Protein AF-A0A381UDW9-F1 (afdb_monomer)

Secondary structure (DSSP, 8-state):
-EEEEPPPB--TT--SEEEEEEEEE---TT-EEEEEEESSSSSSBEEEEEEEETTTPPB-GGG-B-HHHHHHS--SSS-EEEEEEEE-TTS-EEEEEEEEEEESSGGGG--B--SGGGGGGEEEE-TT-SSTTEEEEEEE-GGGTT-S-BEEEEEEE-SSS--EEEEEEEEEE-PPPP-SPP-EEEEEEETTEEEEEE---TTEEEEEES-SSS---EEPTT-TT-SEEEEE--SS--EEEEEE-

Foldseek 3Di:
DDKDKDFFAFQLVFAQKKKKWFKQFAAAQAKKKFKWKDLPQQPATDGWAIEHALVLFDADPPRWGPQLCQFVPFDPRHDKDQWDFDQDPVRDTDIDGDPDIFIRGNNSFDRHDGDRVCRVRYDHDHHRDSPDRRGMDMTGDRVNHSGGGMMMMITMGHDPDTDMDIGDIDMDRDDDDPPDFWDFPDWDDDPQKIKTFTQFDAQKFKWKFQDDVDTPTDTDPPRGRHGIDIDGNPVRDMDMDMDGD

Nearest PDB structures (foldseek):
  3fha-assembly2_C  TM=3.250E-01  e=5.129E-03  Glutamicibacter protophormiae
  2yn3-assembly1_A  TM=5.704E-01  e=6.232E+00  Salmonella enterica subsp. enterica serovar Typhimurium str. LT2
  2yn3-assembly3_D  TM=5.721E-01  e=7.780E+00  Salmonella enterica subsp. enterica serovar Typhimurium str. LT2
  2yn3-assembly1_C  TM=5.699E-01  e=8.694E+00  Salmonella enterica subsp. enterica serovar Typhimurium str. LT2
  3i85-assembly1_A  TM=4.628E-01  e=5.276E+00  Homo sapiens

Organism: NCBI:txid408172

Sequence (245 aa):
VSVLETKDFDLGQHSNVHLGFYSHYCQNQDNSANVEYSIDGGETWLPVIYMLEQADIVAGDGGTADAVATFENAQGDVALVDSLLYQDEDDYWDIELLDEPIGGSYGAFIGAAIDESLAPHISGRVNDSQTESKRYELHRLPNADKQSKVRIRFAMNGTWSWYWAVDNFGLYSIEEEPTTIPAIDSVAVDGGIATISWQGAAGVRLQKASNLANPNWSDIANTQGESSANEVADQVEAYYRLIRD

Structure (mmCIF, N/CA/C/O backbone):
data_AF-A0A381UDW9-F1
#
_entry.id   AF-A0A381UDW9-F1
#
loop_
_atom_site.group_PDB
_atom_site.id
_atom_site.type_symbol
_atom_site.label_atom_id
_atom_site.label_alt_id
_atom_site.label_comp_id
_atom_site.label_asym_id
_atom_site.label_entity_id
_atom_site.label_seq_id
_atom_site.pdbx_PDB_ins_code
_atom_site.Cartn_x
_atom_site.Cartn_y
_atom_site.Cartn_z
_atom_site.occupancy
_atom_site.B_iso_or_equiv
_atom_site.auth_seq_id
_atom_site.auth_comp_id
_atom_site.auth_asym_id
_atom_site.auth_atom_id
_atom_site.pdbx_PDB_model_num
ATOM 1 N N . VAL A 1 1 ? 7.654 2.231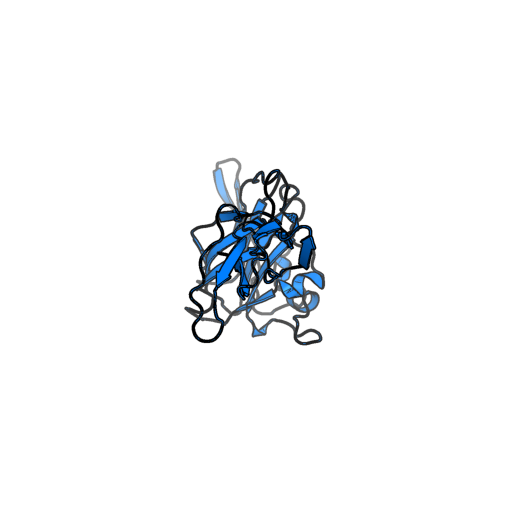 -20.977 1.00 85.44 1 VAL A N 1
ATOM 2 C CA . VAL A 1 1 ? 7.037 2.437 -19.644 1.00 85.44 1 VAL A CA 1
ATOM 3 C C . VAL A 1 1 ? 5.749 3.228 -19.814 1.00 85.44 1 VAL A C 1
ATOM 5 O O . VAL A 1 1 ? 5.683 4.070 -20.702 1.00 85.44 1 VAL A O 1
ATOM 8 N N . SER A 1 2 ? 4.732 2.954 -19.007 1.00 88.75 2 SER A N 1
ATOM 9 C CA . SER A 1 2 ? 3.507 3.749 -18.917 1.00 88.75 2 SER A CA 1
ATOM 10 C C . SER A 1 2 ? 3.363 4.252 -17.490 1.00 88.75 2 SER A C 1
ATOM 12 O O . SER A 1 2 ? 3.476 3.467 -16.551 1.00 88.75 2 SER A O 1
ATOM 14 N N . VAL A 1 3 ? 3.132 5.554 -17.333 1.00 92.19 3 VAL A N 1
ATOM 15 C CA . VAL A 1 3 ? 2.957 6.202 -16.030 1.00 92.19 3 VAL A CA 1
ATOM 16 C C . VAL A 1 3 ? 1.625 6.936 -16.031 1.00 92.19 3 VAL A C 1
ATOM 18 O O . VAL A 1 3 ? 1.301 7.644 -16.983 1.00 92.19 3 VAL A O 1
ATOM 21 N N . LEU A 1 4 ? 0.854 6.750 -14.967 1.00 94.94 4 LEU A N 1
ATOM 22 C CA . LEU A 1 4 ? -0.391 7.455 -14.711 1.00 94.94 4 LEU A CA 1
ATOM 23 C C . LEU A 1 4 ? -0.307 8.106 -13.336 1.00 94.94 4 LEU A C 1
ATOM 25 O O . LEU A 1 4 ? -0.103 7.426 -12.332 1.00 94.94 4 LEU A O 1
ATOM 29 N N . GLU A 1 5 ? -0.521 9.413 -13.294 1.00 97.00 5 GLU A N 1
ATOM 30 C CA . GLU A 1 5 ? -0.584 10.180 -12.057 1.00 97.00 5 GLU A CA 1
ATOM 31 C C . GLU A 1 5 ? -1.976 10.767 -11.856 1.00 97.00 5 GLU A C 1
ATOM 33 O O . GLU A 1 5 ? -2.636 11.217 -12.798 1.00 97.00 5 GLU A O 1
ATOM 38 N N . THR A 1 6 ? -2.432 10.782 -10.608 1.00 98.06 6 THR A N 1
ATOM 39 C CA . THR A 1 6 ? -3.650 11.503 -10.244 1.00 98.06 6 THR A CA 1
ATOM 40 C C . THR A 1 6 ? -3.382 13.005 -10.146 1.00 98.06 6 THR A C 1
ATOM 42 O O . THR A 1 6 ? -2.247 13.456 -10.013 1.00 98.06 6 THR A O 1
ATOM 45 N N . LYS A 1 7 ? -4.449 13.808 -10.103 1.00 97.50 7 LYS A N 1
ATOM 46 C CA . LYS A 1 7 ? -4.362 15.140 -9.484 1.00 97.50 7 LYS A CA 1
ATOM 47 C C . LYS A 1 7 ? -4.039 15.016 -7.989 1.00 97.50 7 LYS A C 1
ATOM 49 O O . LYS A 1 7 ? -4.193 13.939 -7.408 1.00 97.50 7 LYS A O 1
ATOM 54 N N . ASP A 1 8 ? -3.724 16.141 -7.359 1.00 98.50 8 ASP A N 1
ATOM 55 C CA . ASP A 1 8 ? -3.599 16.204 -5.904 1.00 98.50 8 ASP A CA 1
ATOM 56 C C . ASP A 1 8 ? -4.979 16.077 -5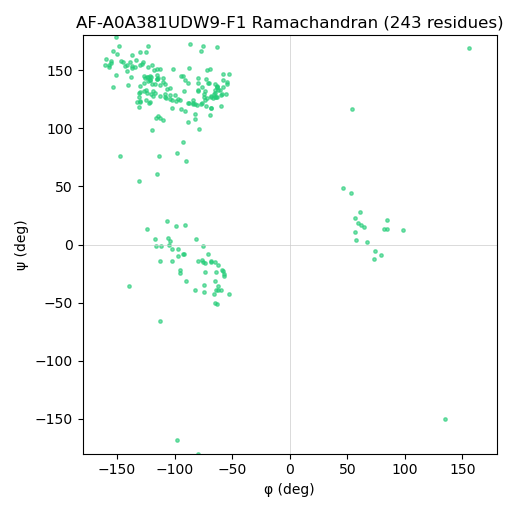.222 1.00 98.50 8 ASP A C 1
ATOM 58 O O . ASP A 1 8 ? -5.996 16.644 -5.661 1.00 98.50 8 ASP A O 1
ATOM 62 N N . PHE A 1 9 ? -5.006 15.325 -4.127 1.00 98.38 9 PHE A N 1
ATOM 63 C CA . PHE A 1 9 ? -6.121 15.199 -3.198 1.00 98.38 9 PHE A CA 1
ATOM 64 C C . PHE A 1 9 ? -5.798 15.940 -1.898 1.00 98.38 9 PHE A C 1
ATOM 66 O O . PHE A 1 9 ? -4.714 15.779 -1.335 1.00 98.38 9 PHE A O 1
ATOM 73 N N . ASP A 1 10 ? -6.764 16.719 -1.409 1.00 98.31 10 ASP A N 1
ATOM 74 C CA . ASP A 1 10 ? -6.682 17.353 -0.095 1.00 98.31 10 ASP A CA 1
ATOM 75 C C . ASP A 1 10 ? -7.245 16.406 0.969 1.00 98.31 10 ASP A C 1
ATOM 77 O O . ASP A 1 10 ? -8.457 16.203 1.061 1.00 98.31 10 ASP A O 1
ATOM 81 N N . LEU A 1 11 ? -6.350 15.810 1.755 1.00 97.75 11 LEU A N 1
ATOM 82 C CA . LEU A 1 11 ? -6.657 14.924 2.874 1.00 97.75 11 LEU A CA 1
ATOM 83 C C . LEU A 1 11 ? -6.405 15.615 4.223 1.00 97.75 11 LEU A C 1
ATOM 85 O O . LEU A 1 11 ? -6.278 14.945 5.246 1.00 97.75 11 LEU A O 1
ATOM 89 N N . GLY A 1 12 ? -6.360 16.953 4.266 1.00 97.50 12 GLY A N 1
ATOM 90 C CA . GLY A 1 12 ? -5.984 17.737 5.448 1.00 97.50 12 GLY A CA 1
ATOM 91 C C . GLY A 1 12 ? -6.839 17.488 6.697 1.00 97.50 12 GLY A C 1
ATOM 92 O O . GLY A 1 12 ? -6.387 17.724 7.815 1.00 97.50 12 GLY A O 1
ATOM 93 N N . GLN A 1 13 ? -8.066 16.993 6.518 1.00 96.44 13 GLN A N 1
ATOM 94 C CA . GLN A 1 13 ? -9.001 16.648 7.599 1.00 96.44 13 GLN A CA 1
ATOM 95 C C . GLN A 1 13 ? -9.149 15.135 7.821 1.00 96.44 13 GLN A C 1
ATOM 97 O O . GLN A 1 13 ? -9.976 14.709 8.623 1.00 96.44 13 GLN A O 1
ATOM 102 N N . HIS A 1 14 ? -8.361 14.321 7.120 1.00 96.06 14 HIS A N 1
ATOM 103 C CA . HIS A 1 14 ? -8.465 12.870 7.122 1.00 96.06 14 HIS A CA 1
ATOM 104 C C . HIS A 1 14 ? -7.243 12.231 7.787 1.00 96.06 14 HIS A C 1
ATOM 106 O O . HIS A 1 14 ? -6.099 12.625 7.564 1.00 96.06 14 HIS A O 1
ATOM 112 N N . SER A 1 15 ? -7.497 11.218 8.607 1.00 94.81 15 SER A N 1
ATOM 113 C CA . SER A 1 15 ? -6.488 10.316 9.167 1.00 94.81 15 SER A CA 1
ATOM 114 C C . SER A 1 15 ? -6.825 8.875 8.809 1.00 94.81 15 SER A C 1
ATOM 116 O O . SER A 1 15 ? -7.917 8.602 8.298 1.00 94.81 15 SER A O 1
ATOM 118 N N . ASN A 1 16 ? -5.897 7.959 9.088 1.00 94.69 16 ASN A N 1
ATOM 119 C CA . ASN A 1 16 ? -6.023 6.546 8.735 1.00 94.69 16 ASN A CA 1
ATOM 120 C C . ASN A 1 16 ? -6.327 6.362 7.241 1.00 94.69 16 ASN A C 1
ATOM 122 O O . ASN A 1 16 ? -7.215 5.602 6.851 1.00 94.69 16 ASN A O 1
ATOM 126 N N . VAL A 1 17 ? -5.609 7.116 6.407 1.00 97.81 17 VAL A N 1
ATOM 127 C CA . VAL A 1 17 ? -5.759 7.095 4.954 1.00 97.81 17 VAL A CA 1
ATOM 128 C C . VAL A 1 17 ? -5.279 5.758 4.392 1.00 97.81 17 VAL A C 1
ATOM 130 O O . VAL A 1 17 ? -4.149 5.330 4.638 1.00 97.81 17 VAL A O 1
ATOM 133 N N . HIS A 1 18 ? -6.128 5.124 3.596 1.00 98.19 18 HIS A N 1
ATOM 134 C CA . HIS A 1 18 ? -5.833 3.917 2.841 1.00 98.19 18 HIS A CA 1
ATOM 135 C C . HIS A 1 18 ? -6.108 4.138 1.359 1.00 98.19 18 HIS A C 1
ATOM 137 O O . HIS A 1 18 ? -7.072 4.811 0.995 1.00 98.19 18 HIS A O 1
ATOM 143 N N . LEU A 1 19 ? -5.287 3.525 0.516 1.00 98.50 19 LEU A N 1
ATOM 144 C CA . LEU A 1 19 ? -5.524 3.385 -0.912 1.00 98.50 19 LEU A CA 1
ATOM 145 C C . LEU A 1 19 ? -6.139 2.014 -1.188 1.00 98.50 19 LEU A C 1
ATOM 147 O O . LEU A 1 19 ? -5.558 1.000 -0.810 1.00 98.50 19 LEU A O 1
ATOM 151 N N . GLY A 1 20 ? -7.291 2.002 -1.856 1.00 98.25 20 GLY A N 1
ATOM 152 C CA . GLY A 1 20 ? -7.968 0.800 -2.334 1.00 98.25 20 GLY A CA 1
ATOM 153 C C . GLY A 1 20 ? -8.128 0.808 -3.854 1.00 98.25 20 GLY A C 1
ATOM 154 O O . GLY A 1 20 ? -8.458 1.848 -4.427 1.00 98.25 20 GLY A O 1
ATOM 155 N N . PHE A 1 21 ? -7.908 -0.331 -4.510 1.00 98.38 21 PHE A N 1
ATOM 156 C CA . PHE A 1 21 ? -8.225 -0.529 -5.931 1.00 98.38 21 PHE A CA 1
ATOM 157 C C . PHE A 1 21 ? -8.313 -2.018 -6.289 1.00 98.38 21 PHE A C 1
ATOM 159 O O . PHE A 1 21 ? -7.683 -2.866 -5.660 1.00 98.38 21 PHE A O 1
ATOM 166 N N . TYR A 1 22 ? -9.062 -2.358 -7.337 1.00 98.00 22 TYR A N 1
ATOM 167 C CA . TYR A 1 22 ? -8.951 -3.668 -7.974 1.00 98.00 22 TYR A CA 1
ATOM 168 C C . TYR A 1 22 ? -7.784 -3.663 -8.952 1.00 98.00 22 TYR A C 1
ATOM 170 O O . TYR A 1 22 ? -7.759 -2.886 -9.908 1.00 98.00 22 TYR A O 1
ATOM 178 N N . SER A 1 23 ? -6.833 -4.561 -8.718 1.00 96.62 23 SER A N 1
ATOM 179 C CA . SER A 1 23 ? -5.731 -4.834 -9.625 1.00 96.62 23 SER A CA 1
ATOM 180 C C . SER A 1 23 ? -6.092 -6.016 -10.511 1.00 96.62 23 SER A C 1
ATOM 182 O O . SER A 1 23 ? -6.405 -7.101 -10.023 1.00 96.62 23 SER A O 1
ATOM 184 N N . HIS A 1 24 ? -6.028 -5.823 -11.821 1.00 95.31 24 HIS A N 1
ATOM 185 C CA . HIS A 1 24 ? -6.087 -6.892 -12.809 1.00 95.31 24 HIS A CA 1
ATOM 186 C C . HIS A 1 24 ? -4.747 -6.937 -13.551 1.00 95.31 24 HIS A C 1
ATOM 188 O O . HIS A 1 24 ? -4.653 -6.678 -14.755 1.00 95.31 24 HIS A O 1
ATOM 194 N N . TYR A 1 25 ? -3.694 -7.190 -12.773 1.00 94.31 25 TYR A N 1
ATOM 195 C CA . TYR A 1 25 ? -2.316 -7.295 -13.235 1.00 94.31 25 TYR A CA 1
ATOM 196 C C . TYR A 1 25 ? -1.990 -8.731 -13.649 1.00 94.31 25 TYR A C 1
ATOM 198 O O . TYR A 1 25 ? -2.388 -9.684 -12.975 1.00 94.31 25 TYR A O 1
ATOM 206 N N . CYS A 1 26 ? -1.262 -8.883 -14.752 1.00 92.50 26 CYS A N 1
ATOM 207 C CA . CYS A 1 26 ? -0.635 -10.137 -15.144 1.00 92.50 26 CYS A CA 1
ATOM 208 C C . CYS A 1 26 ? 0.887 -9.945 -15.143 1.00 92.50 26 CYS A C 1
ATOM 210 O O . CYS A 1 26 ? 1.430 -9.220 -15.980 1.00 92.50 26 CYS A O 1
ATOM 212 N N . GLN A 1 27 ? 1.547 -10.570 -14.167 1.00 92.75 27 GLN A N 1
ATOM 213 C CA . GLN A 1 27 ? 3.004 -10.589 -14.067 1.00 92.75 27 GLN A CA 1
ATOM 214 C C . GLN A 1 27 ? 3.592 -11.450 -15.187 1.00 92.75 27 GLN A C 1
ATOM 216 O O . GLN A 1 27 ? 3.082 -12.541 -15.439 1.00 92.75 27 GLN A O 1
ATOM 221 N N . ASN A 1 28 ? 4.688 -10.977 -15.774 1.00 90.25 28 ASN A N 1
ATOM 222 C CA . ASN A 1 28 ? 5.596 -11.746 -16.622 1.00 90.25 28 ASN A CA 1
ATOM 223 C C . ASN A 1 28 ? 7.054 -11.552 -16.164 1.00 90.25 28 ASN A C 1
ATOM 225 O O . ASN A 1 28 ? 7.299 -10.607 -15.418 1.00 90.25 28 ASN A O 1
ATOM 229 N N . GLN A 1 29 ? 8.017 -12.373 -16.603 1.00 86.75 29 GLN A N 1
ATOM 230 C CA . GLN A 1 29 ? 9.416 -12.252 -16.138 1.00 86.75 29 GLN A CA 1
ATOM 231 C C . GLN A 1 29 ? 10.062 -10.875 -16.363 1.00 86.75 29 GLN A C 1
ATOM 233 O O . GLN A 1 29 ? 10.939 -10.460 -15.629 1.00 86.75 29 GLN A O 1
ATOM 238 N N . ASP A 1 30 ? 9.614 -10.131 -17.372 1.00 86.25 30 ASP A N 1
ATOM 239 C CA . ASP A 1 30 ? 10.266 -8.899 -17.827 1.00 86.25 30 ASP A CA 1
ATOM 240 C C . ASP A 1 30 ? 9.552 -7.610 -17.396 1.00 86.25 30 ASP A C 1
ATOM 242 O O . ASP A 1 30 ? 9.926 -6.509 -17.826 1.00 86.25 30 ASP A O 1
ATOM 246 N N . ASN A 1 31 ? 8.476 -7.727 -16.612 1.00 90.38 31 ASN A N 1
ATOM 247 C CA . ASN A 1 31 ? 7.583 -6.618 -16.312 1.00 90.38 31 ASN A CA 1
ATOM 248 C C . ASN A 1 31 ? 7.508 -6.309 -14.813 1.00 90.38 31 ASN A C 1
ATOM 250 O O . ASN A 1 31 ? 7.721 -7.158 -13.952 1.00 90.38 31 ASN A O 1
ATOM 254 N N . SER A 1 32 ? 7.183 -5.064 -14.489 1.00 93.94 32 SER A N 1
ATOM 255 C CA . SER A 1 32 ? 6.768 -4.705 -13.138 1.00 93.94 32 SER A CA 1
ATOM 256 C C . SER A 1 32 ? 5.652 -3.677 -13.170 1.00 93.94 32 SER A C 1
ATOM 258 O O . SER A 1 32 ? 5.469 -2.933 -14.142 1.00 93.94 32 SER A O 1
ATOM 260 N N . ALA A 1 33 ? 4.868 -3.682 -12.099 1.00 95.38 33 ALA A N 1
ATOM 261 C CA . ALA A 1 33 ? 3.787 -2.748 -11.861 1.00 95.38 33 ALA A CA 1
ATOM 262 C C . ALA A 1 33 ? 3.935 -2.169 -10.452 1.00 95.38 33 ALA A C 1
ATOM 264 O O . ALA A 1 33 ? 3.985 -2.883 -9.452 1.00 95.38 33 ALA A O 1
ATOM 265 N N . ASN A 1 34 ? 4.011 -0.850 -10.379 1.00 96.88 34 ASN A N 1
ATOM 266 C CA . ASN A 1 34 ? 4.444 -0.119 -9.201 1.00 96.88 34 ASN A CA 1
ATOM 267 C C . ASN A 1 34 ? 3.382 0.911 -8.833 1.00 96.88 34 ASN A C 1
ATOM 269 O O . ASN A 1 34 ? 2.819 1.578 -9.708 1.00 96.88 34 ASN A O 1
ATOM 273 N N . VAL A 1 35 ? 3.123 1.047 -7.537 1.00 98.62 35 VAL A N 1
ATOM 274 C CA . VAL A 1 35 ? 2.274 2.097 -6.983 1.00 98.62 35 VAL A CA 1
ATOM 275 C C . VAL A 1 35 ? 3.071 2.871 -5.949 1.00 98.62 35 VAL A C 1
ATOM 277 O O . VAL A 1 35 ? 3.679 2.296 -5.043 1.00 98.62 35 VAL A O 1
ATOM 280 N N . GLU A 1 36 ? 3.038 4.188 -6.086 1.00 98.81 36 GLU A N 1
ATOM 281 C CA . GLU A 1 36 ? 3.729 5.144 -5.229 1.00 98.81 36 GLU A CA 1
ATOM 282 C C . GLU A 1 36 ? 2.795 6.311 -4.912 1.00 98.81 36 GLU A C 1
ATOM 284 O O . GLU A 1 36 ? 1.784 6.527 -5.589 1.00 98.81 36 GLU A O 1
ATOM 289 N N . TYR A 1 37 ? 3.126 7.082 -3.882 1.00 98.75 37 TYR A N 1
ATOM 290 C CA . TYR A 1 37 ? 2.400 8.300 -3.552 1.00 98.75 37 TYR A CA 1
ATOM 291 C C . TYR A 1 37 ? 3.337 9.443 -3.185 1.00 98.75 37 TYR A C 1
ATOM 293 O O . TYR A 1 37 ? 4.425 9.227 -2.674 1.00 98.75 37 TYR A O 1
ATOM 301 N N . SER A 1 38 ? 2.902 10.668 -3.431 1.00 98.81 38 SER A N 1
ATOM 302 C CA . SER A 1 38 ? 3.601 11.892 -3.057 1.00 98.81 38 SER A CA 1
ATOM 303 C C . SER A 1 38 ? 2.742 12.692 -2.083 1.00 98.81 38 SER A C 1
ATOM 305 O O . SER A 1 38 ? 1.512 12.620 -2.132 1.00 98.81 38 SER A O 1
ATOM 307 N N . ILE A 1 39 ? 3.395 13.453 -1.204 1.00 98.62 39 ILE A N 1
ATOM 308 C CA . ILE A 1 39 ? 2.768 14.412 -0.278 1.00 98.62 39 ILE A CA 1
ATOM 309 C C . ILE A 1 39 ? 3.215 15.861 -0.537 1.00 98.62 39 ILE A C 1
ATOM 311 O O . ILE A 1 39 ? 2.856 16.772 0.207 1.00 98.62 39 ILE A O 1
ATOM 315 N N . ASP A 1 40 ? 4.004 16.072 -1.590 1.00 97.81 40 ASP A N 1
ATOM 316 C CA . ASP A 1 40 ? 4.611 17.349 -1.972 1.00 97.81 40 ASP A CA 1
ATOM 317 C C . ASP A 1 40 ? 4.260 17.776 -3.409 1.00 97.81 40 ASP A C 1
ATOM 319 O O . ASP A 1 40 ? 4.801 18.749 -3.923 1.00 97.81 40 ASP A O 1
ATOM 323 N N . GLY A 1 41 ? 3.271 17.127 -4.032 1.00 95.25 41 GLY A N 1
ATOM 324 C CA . GLY A 1 41 ? 2.805 17.466 -5.382 1.00 95.25 41 GLY A CA 1
ATOM 325 C C . GLY A 1 41 ? 3.615 16.818 -6.510 1.00 95.25 41 GLY A C 1
ATOM 326 O O . GLY A 1 41 ? 3.553 17.292 -7.646 1.00 95.25 41 GLY A O 1
ATOM 327 N N . GLY A 1 42 ? 4.330 15.733 -6.206 1.00 96.81 42 GLY A N 1
ATOM 328 C CA . GLY A 1 42 ? 5.115 14.931 -7.146 1.00 96.81 42 GLY A CA 1
ATOM 329 C C . GLY A 1 42 ? 6.612 15.247 -7.154 1.00 96.81 42 GLY A C 1
ATOM 330 O O . GLY A 1 42 ? 7.298 14.802 -8.069 1.00 96.81 42 GLY A O 1
ATOM 331 N N . GLU A 1 43 ? 7.123 16.010 -6.179 1.00 96.88 43 GLU A N 1
ATOM 332 C CA . GLU A 1 43 ? 8.565 16.284 -6.066 1.00 96.88 43 GLU A CA 1
ATOM 333 C C . GLU A 1 43 ? 9.315 15.058 -5.530 1.00 96.88 43 GLU A C 1
ATOM 335 O O . GLU A 1 43 ? 10.386 14.719 -6.034 1.00 96.88 43 GLU A O 1
ATOM 340 N N . THR A 1 44 ? 8.736 14.361 -4.549 1.00 97.88 44 THR A N 1
ATOM 341 C CA . THR A 1 44 ? 9.239 13.086 -4.029 1.00 97.88 44 THR A CA 1
ATOM 342 C C . THR A 1 44 ? 8.141 12.031 -3.965 1.00 97.88 44 THR A C 1
ATOM 344 O O . THR A 1 44 ? 6.949 12.339 -3.861 1.00 97.88 44 THR A O 1
ATOM 347 N N . TRP A 1 45 ? 8.553 10.764 -4.024 1.00 98.56 45 TRP A N 1
ATOM 348 C CA . TRP A 1 45 ? 7.659 9.611 -4.024 1.00 98.56 45 TRP A CA 1
ATOM 349 C C . TRP A 1 45 ? 7.963 8.679 -2.853 1.00 98.56 45 TRP A C 1
ATOM 351 O O . TRP A 1 45 ? 9.113 8.446 -2.485 1.00 98.56 45 TRP A O 1
ATOM 361 N N . LEU A 1 46 ? 6.897 8.144 -2.277 1.00 98.69 46 LEU A N 1
ATOM 362 C CA . LEU A 1 46 ? 6.874 7.199 -1.175 1.00 98.69 46 LEU A CA 1
ATOM 363 C C . LEU A 1 46 ? 6.279 5.873 -1.669 1.00 98.69 46 LEU A C 1
ATOM 365 O O . LEU A 1 46 ? 5.361 5.881 -2.500 1.00 98.69 46 LEU A O 1
ATOM 369 N N . PRO A 1 47 ? 6.752 4.733 -1.149 1.00 98.62 47 PRO A N 1
ATOM 370 C CA . PRO A 1 47 ? 6.333 3.428 -1.636 1.00 98.62 47 PRO A CA 1
ATOM 371 C C . PRO A 1 47 ? 4.904 3.075 -1.208 1.00 98.62 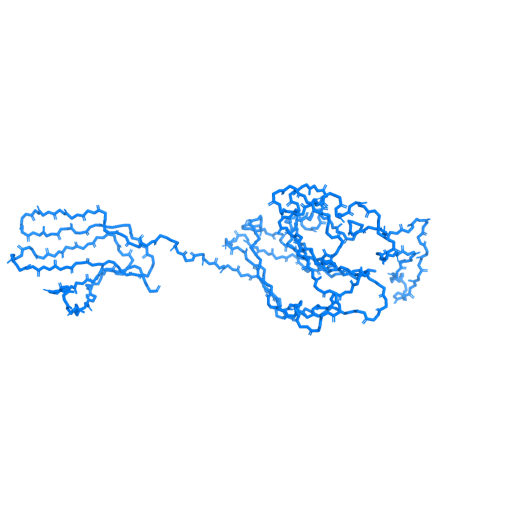47 PRO A C 1
ATOM 373 O O . PRO A 1 47 ? 4.495 3.338 -0.075 1.00 98.62 47 PRO A O 1
ATOM 376 N N . VAL A 1 48 ? 4.154 2.418 -2.098 1.00 98.62 48 VAL A N 1
ATOM 377 C CA . VAL A 1 48 ? 2.933 1.678 -1.737 1.00 98.62 48 VAL A CA 1
ATOM 378 C C . VAL A 1 48 ? 3.169 0.188 -1.937 1.00 98.62 48 VAL A C 1
ATOM 380 O O . VAL A 1 48 ? 3.198 -0.560 -0.962 1.00 98.62 48 VAL A O 1
ATOM 383 N N . ILE A 1 49 ? 3.363 -0.232 -3.188 1.00 98.38 49 ILE A N 1
ATOM 384 C CA . ILE A 1 49 ? 3.606 -1.627 -3.559 1.00 98.38 49 ILE A CA 1
ATOM 385 C C . ILE A 1 49 ? 4.401 -1.696 -4.866 1.00 98.38 49 ILE A C 1
ATOM 387 O O . ILE A 1 49 ? 4.074 -1.015 -5.838 1.00 98.38 49 ILE A O 1
ATOM 391 N N . TYR A 1 50 ? 5.407 -2.563 -4.899 1.00 98.06 50 TYR A N 1
ATOM 392 C CA . TYR A 1 50 ? 6.209 -2.881 -6.077 1.00 98.06 50 TYR A CA 1
ATOM 393 C C . TYR A 1 50 ? 5.967 -4.337 -6.457 1.00 98.06 50 TYR A C 1
ATOM 395 O O . TYR A 1 50 ? 6.316 -5.249 -5.707 1.00 98.06 50 TYR A O 1
ATOM 403 N N . MET A 1 51 ? 5.303 -4.564 -7.585 1.00 96.62 51 MET A N 1
ATOM 404 C CA . MET A 1 51 ? 4.917 -5.891 -8.057 1.00 96.62 51 MET A CA 1
ATOM 405 C C . MET A 1 51 ? 5.871 -6.317 -9.169 1.00 96.62 51 MET A C 1
ATOM 407 O O . MET A 1 51 ? 5.933 -5.650 -10.199 1.00 96.62 51 MET A O 1
ATOM 411 N N . LEU A 1 52 ? 6.618 -7.394 -8.938 1.00 94.44 52 LEU A N 1
ATOM 412 C CA . LEU A 1 52 ? 7.640 -7.908 -9.854 1.00 94.44 52 LEU A CA 1
ATOM 413 C C . LEU A 1 52 ? 7.757 -9.435 -9.744 1.00 94.44 52 LEU A C 1
ATOM 415 O O . LEU A 1 52 ? 7.152 -10.036 -8.846 1.00 94.44 52 LEU A O 1
ATOM 419 N N . GLU A 1 53 ? 8.504 -10.082 -10.643 1.00 93.38 53 GLU A N 1
ATOM 420 C CA . GLU A 1 53 ? 8.622 -11.541 -10.647 1.00 93.38 53 GLU A CA 1
ATOM 421 C C . GLU A 1 53 ? 9.282 -12.034 -9.355 1.00 93.38 53 GLU A C 1
ATOM 423 O O . GLU A 1 53 ? 10.380 -11.628 -8.986 1.00 93.38 53 GLU A O 1
ATOM 428 N N . GLN A 1 54 ? 8.629 -12.968 -8.660 1.00 94.12 54 GLN A N 1
ATOM 429 C CA . GLN A 1 54 ? 9.144 -13.495 -7.391 1.00 94.12 54 GLN A CA 1
ATOM 430 C C . GLN A 1 54 ? 10.557 -14.106 -7.490 1.00 94.12 54 GLN A C 1
ATOM 432 O O . GLN A 1 54 ? 11.248 -14.187 -6.479 1.00 94.12 54 GLN A O 1
ATOM 437 N N . ALA A 1 55 ? 10.958 -14.581 -8.674 1.00 93.31 55 ALA A N 1
ATOM 438 C CA . ALA A 1 55 ? 12.260 -15.195 -8.922 1.00 93.31 55 ALA A CA 1
ATOM 439 C C . ALA A 1 55 ? 13.404 -14.169 -8.945 1.00 93.31 55 ALA A C 1
ATOM 441 O O . ALA A 1 55 ? 14.540 -14.534 -8.646 1.00 93.31 55 ALA A O 1
ATOM 442 N N . ASP A 1 56 ? 13.084 -12.904 -9.221 1.00 94.25 56 ASP A N 1
ATOM 443 C CA . ASP A 1 56 ? 14.051 -11.811 -9.304 1.00 94.25 56 ASP A CA 1
ATOM 444 C C . ASP A 1 56 ? 14.247 -11.076 -7.980 1.00 94.25 56 ASP A C 1
ATOM 446 O O . ASP A 1 56 ? 15.145 -10.241 -7.854 1.00 94.25 56 ASP A O 1
ATOM 450 N N . ILE A 1 57 ? 13.424 -11.386 -6.975 1.00 96.00 57 ILE A N 1
ATOM 451 C CA . ILE A 1 57 ? 13.593 -10.840 -5.632 1.00 96.00 57 ILE A CA 1
ATOM 452 C C . ILE A 1 57 ? 14.864 -11.422 -5.031 1.00 96.00 57 ILE A C 1
ATOM 454 O O . ILE A 1 57 ? 14.968 -12.624 -4.766 1.00 96.00 57 ILE A O 1
ATOM 458 N N . VAL A 1 58 ? 15.814 -10.541 -4.743 1.00 97.44 58 VAL A N 1
ATOM 459 C CA . VAL A 1 58 ? 17.031 -10.913 -4.035 1.00 97.44 58 VAL A CA 1
ATOM 460 C C . VAL A 1 58 ? 16.675 -11.143 -2.571 1.00 97.44 58 VAL A C 1
ATOM 462 O O . VAL A 1 58 ? 16.090 -10.285 -1.912 1.00 97.44 58 VAL A O 1
ATOM 465 N N . ALA A 1 59 ? 17.003 -12.326 -2.057 1.00 96.69 59 ALA A N 1
ATOM 466 C CA . ALA A 1 59 ? 16.758 -12.659 -0.661 1.00 96.69 59 ALA A CA 1
ATOM 467 C C . ALA A 1 59 ? 17.663 -11.826 0.259 1.00 96.69 59 ALA A C 1
ATOM 469 O O . ALA A 1 59 ? 18.884 -11.836 0.106 1.00 96.69 59 ALA A O 1
ATOM 470 N N . GLY A 1 60 ? 17.050 -11.151 1.228 1.00 93.44 60 GLY A N 1
ATOM 471 C CA . GLY A 1 60 ? 17.721 -10.466 2.325 1.00 93.44 60 GLY A CA 1
ATOM 472 C C . GLY A 1 60 ? 17.747 -11.306 3.604 1.00 93.44 60 GLY A C 1
ATOM 473 O O . GLY A 1 60 ? 17.424 -12.500 3.622 1.00 93.44 60 GLY A O 1
ATOM 474 N N . ASP A 1 61 ? 18.121 -10.664 4.707 1.00 89.44 61 ASP A N 1
ATOM 475 C CA . ASP A 1 61 ? 18.188 -11.307 6.017 1.00 89.44 61 ASP A CA 1
ATOM 476 C C . ASP A 1 61 ? 16.798 -11.606 6.597 1.00 89.44 61 ASP A C 1
ATOM 478 O O . ASP A 1 61 ? 15.812 -10.918 6.353 1.00 89.44 61 ASP A O 1
ATOM 482 N N . GLY A 1 62 ? 16.696 -12.663 7.408 1.00 85.75 62 GLY A N 1
ATOM 483 C CA . GLY A 1 62 ? 15.463 -12.955 8.152 1.00 85.75 62 GLY A CA 1
ATOM 484 C C . GLY A 1 62 ? 14.241 -13.301 7.288 1.00 85.75 62 GLY A C 1
ATOM 485 O O . GLY A 1 62 ? 13.127 -13.316 7.808 1.00 85.75 62 GLY A O 1
ATOM 486 N N . GLY A 1 63 ? 14.438 -13.607 6.001 1.00 85.25 63 GLY A N 1
ATOM 487 C CA . GLY A 1 63 ? 13.363 -13.934 5.062 1.00 85.25 63 GLY A CA 1
ATOM 488 C C . GLY A 1 63 ? 12.696 -12.717 4.413 1.00 85.25 63 GLY A C 1
ATOM 489 O O . GLY A 1 63 ? 11.630 -12.876 3.822 1.00 85.25 63 GLY A O 1
ATOM 490 N N . THR A 1 64 ? 13.288 -11.523 4.523 1.00 93.06 64 THR A N 1
ATOM 491 C CA . THR A 1 64 ? 12.852 -10.333 3.778 1.00 93.06 64 THR A CA 1
ATOM 492 C C . THR A 1 64 ? 13.503 -10.274 2.395 1.00 93.06 64 THR A C 1
ATOM 494 O O . THR A 1 64 ? 14.380 -11.074 2.069 1.00 93.06 64 THR A O 1
ATOM 497 N N . ALA A 1 65 ? 13.073 -9.324 1.565 1.00 96.62 65 ALA A N 1
ATOM 498 C CA . ALA A 1 65 ? 13.791 -8.960 0.349 1.00 96.62 65 ALA A CA 1
ATOM 499 C C . ALA A 1 65 ? 14.979 -8.040 0.683 1.00 96.62 65 ALA A C 1
ATOM 501 O O . ALA A 1 65 ? 14.863 -7.171 1.549 1.00 96.62 65 ALA A O 1
ATOM 502 N N . ASP A 1 66 ? 16.095 -8.202 -0.022 1.00 98.25 66 ASP A N 1
ATOM 503 C CA . ASP A 1 66 ? 17.125 -7.174 -0.151 1.00 98.25 66 ASP A CA 1
ATOM 504 C C . ASP A 1 66 ? 16.635 -6.172 -1.199 1.00 98.25 66 ASP A C 1
ATOM 506 O O . ASP A 1 66 ? 16.679 -6.429 -2.406 1.00 98.25 66 ASP A O 1
ATOM 510 N N . ALA A 1 67 ? 16.083 -5.054 -0.730 1.00 98.00 67 ALA A N 1
ATOM 511 C CA . ALA A 1 67 ? 15.455 -4.076 -1.604 1.00 98.00 67 ALA A CA 1
ATOM 512 C C . ALA A 1 67 ? 16.449 -3.398 -2.547 1.00 98.00 67 ALA A C 1
ATOM 514 O O . ALA A 1 67 ? 16.157 -3.250 -3.733 1.00 98.00 67 ALA A O 1
ATOM 515 N N . VAL A 1 68 ? 17.623 -3.023 -2.034 1.00 98.31 68 VAL A N 1
ATOM 516 C CA . VAL A 1 68 ? 18.650 -2.344 -2.828 1.00 98.31 68 VAL A CA 1
ATOM 517 C C . VAL A 1 68 ? 19.110 -3.272 -3.942 1.00 98.31 68 VAL A C 1
ATOM 519 O O . VAL A 1 68 ? 19.032 -2.905 -5.110 1.00 98.31 68 VAL A O 1
ATOM 522 N N . ALA A 1 69 ? 19.473 -4.515 -3.618 1.00 98.19 69 ALA A N 1
ATOM 523 C CA . ALA A 1 69 ? 19.891 -5.475 -4.632 1.00 98.19 69 ALA A CA 1
ATOM 524 C C . ALA A 1 69 ? 18.760 -5.817 -5.617 1.00 98.19 69 ALA A C 1
ATOM 526 O O . ALA A 1 69 ? 19.015 -5.931 -6.811 1.00 98.19 69 ALA A O 1
ATOM 527 N N . THR A 1 70 ? 17.513 -5.946 -5.155 1.00 97.69 70 THR A N 1
ATOM 528 C CA . THR A 1 70 ? 16.363 -6.234 -6.035 1.00 97.69 70 THR A CA 1
ATOM 529 C C . THR A 1 70 ? 16.123 -5.118 -7.057 1.00 97.69 70 THR A C 1
ATOM 531 O O . THR A 1 70 ? 15.801 -5.402 -8.210 1.00 97.69 70 THR A O 1
ATOM 534 N N . PHE A 1 71 ? 16.288 -3.850 -6.667 1.00 97.56 71 PHE A N 1
ATOM 535 C CA . PHE A 1 71 ? 16.038 -2.714 -7.558 1.00 97.56 71 PHE A CA 1
ATOM 536 C C . PHE A 1 71 ? 17.258 -2.268 -8.367 1.00 97.56 71 PHE A C 1
ATOM 538 O O . PHE A 1 71 ? 17.081 -1.792 -9.487 1.00 97.56 71 PHE A O 1
ATOM 545 N N . GLU A 1 72 ? 18.475 -2.402 -7.841 1.00 97.12 72 GLU A N 1
ATOM 546 C CA . GLU A 1 72 ? 19.688 -1.901 -8.500 1.00 97.12 72 GLU A CA 1
ATOM 547 C C . GLU A 1 72 ? 20.413 -2.952 -9.338 1.00 97.12 72 GLU A C 1
ATOM 549 O O . GLU A 1 72 ? 21.121 -2.585 -10.280 1.00 97.12 72 GLU A O 1
ATOM 554 N N . ASN A 1 73 ? 20.251 -4.248 -9.044 1.00 96.25 73 ASN A N 1
ATOM 555 C CA . ASN A 1 73 ? 20.896 -5.273 -9.855 1.00 96.25 73 ASN A CA 1
ATOM 556 C C . ASN A 1 73 ? 20.364 -5.234 -11.287 1.00 96.25 73 ASN A C 1
ATOM 558 O O . ASN A 1 73 ? 19.158 -5.170 -11.533 1.00 96.25 73 ASN A O 1
ATOM 562 N N . ALA A 1 74 ? 21.295 -5.321 -12.233 1.00 93.38 74 ALA A N 1
ATOM 563 C CA . ALA A 1 74 ? 20.945 -5.468 -13.629 1.00 93.38 74 ALA A CA 1
ATOM 564 C C . ALA A 1 74 ? 20.239 -6.812 -13.852 1.00 93.38 74 ALA A C 1
ATOM 566 O O . ALA A 1 74 ? 20.737 -7.856 -13.424 1.00 93.38 74 ALA A O 1
ATOM 567 N N . GLN A 1 75 ? 19.124 -6.770 -14.569 1.00 89.75 75 GLN A N 1
ATOM 568 C CA . GLN A 1 75 ? 18.346 -7.924 -14.990 1.00 89.75 75 GLN A CA 1
ATOM 569 C C . GLN A 1 75 ? 18.345 -7.991 -16.514 1.00 89.75 75 GLN A C 1
ATOM 571 O O . GLN A 1 75 ? 18.132 -6.991 -17.200 1.00 89.75 75 GLN A O 1
ATOM 576 N N . GLY A 1 76 ? 18.655 -9.171 -17.052 1.00 87.25 76 GLY A N 1
ATOM 577 C CA . GLY A 1 76 ? 18.856 -9.358 -18.493 1.00 87.25 76 GLY A CA 1
ATOM 578 C C . GLY A 1 76 ? 17.566 -9.327 -19.314 1.00 87.25 76 GLY A C 1
ATOM 579 O O . GLY A 1 76 ? 17.622 -9.212 -20.537 1.00 87.25 76 GLY A O 1
ATOM 580 N N . ASP A 1 77 ? 16.428 -9.457 -18.649 1.00 85.38 77 ASP A N 1
ATOM 581 C CA . ASP A 1 77 ? 15.085 -9.510 -19.211 1.00 85.38 77 ASP A CA 1
ATOM 582 C C . ASP A 1 77 ? 14.231 -8.290 -18.858 1.00 85.38 77 ASP A C 1
ATOM 584 O O . ASP A 1 77 ? 13.247 -8.053 -19.548 1.00 85.38 77 ASP A O 1
ATOM 588 N N . VAL A 1 78 ? 14.612 -7.459 -17.884 1.00 89.12 78 VAL A N 1
ATOM 589 C CA . VAL A 1 78 ? 13.898 -6.204 -17.606 1.00 89.12 78 VAL A CA 1
ATOM 590 C C . VAL A 1 78 ? 13.975 -5.251 -18.801 1.00 89.12 78 VAL A C 1
ATOM 592 O O . VAL A 1 78 ? 15.028 -5.038 -19.405 1.00 89.12 78 VAL A O 1
ATOM 595 N N . ALA A 1 79 ? 12.833 -4.639 -19.122 1.00 86.81 79 ALA A N 1
ATOM 596 C CA . ALA A 1 79 ? 12.692 -3.733 -20.255 1.00 86.81 79 ALA A CA 1
ATOM 597 C C . ALA A 1 79 ? 13.726 -2.589 -20.273 1.00 86.81 79 ALA A C 1
ATOM 599 O O . ALA A 1 79 ? 14.083 -2.020 -19.239 1.00 86.81 79 ALA A O 1
ATOM 600 N N . LEU A 1 80 ? 14.112 -2.199 -21.489 1.00 90.00 80 LEU A N 1
ATOM 601 C CA . LEU A 1 80 ? 14.830 -0.964 -21.791 1.00 90.00 80 LEU A CA 1
ATOM 602 C C . LEU A 1 80 ? 13.905 -0.009 -22.549 1.00 90.00 80 LEU A C 1
ATOM 604 O O . LEU A 1 80 ? 13.061 -0.424 -23.348 1.00 90.00 80 LEU A O 1
ATOM 608 N N . VAL A 1 81 ? 14.045 1.278 -22.265 1.00 88.81 81 VAL A N 1
ATOM 609 C CA . VAL A 1 81 ? 13.368 2.376 -22.943 1.00 88.81 81 VAL A CA 1
ATOM 610 C C . VAL A 1 81 ? 14.435 3.167 -23.681 1.00 88.81 81 VAL A C 1
ATOM 612 O O . VAL A 1 81 ? 15.222 3.870 -23.057 1.00 88.81 81 VAL A O 1
ATOM 615 N N . ASP A 1 82 ? 14.419 3.060 -25.006 1.00 91.12 82 ASP A N 1
ATOM 616 C CA . ASP A 1 82 ? 15.372 3.737 -25.896 1.00 91.12 82 ASP A CA 1
ATOM 617 C C . ASP A 1 82 ? 14.757 4.971 -26.572 1.00 91.12 82 ASP A C 1
ATOM 619 O O . ASP A 1 82 ? 15.398 5.653 -27.372 1.00 91.12 82 ASP A O 1
ATOM 623 N N . SER A 1 83 ? 13.467 5.226 -26.343 1.00 89.81 83 SER A N 1
ATOM 624 C CA . SER A 1 83 ? 12.742 6.304 -27.015 1.00 89.81 83 SER A CA 1
ATOM 625 C C . SER A 1 83 ? 11.610 6.859 -26.161 1.00 89.81 83 SER A C 1
ATOM 627 O O . SER A 1 83 ? 10.937 6.117 -25.439 1.00 89.81 83 SER A O 1
ATOM 629 N N . LEU A 1 84 ? 11.372 8.160 -26.289 1.00 87.94 84 LEU A N 1
ATOM 630 C CA . LEU A 1 84 ? 10.271 8.881 -25.668 1.00 87.94 84 LEU A CA 1
ATOM 631 C C . LEU A 1 84 ? 9.200 9.178 -26.720 1.00 87.94 84 LEU A C 1
ATOM 633 O O . LEU A 1 84 ? 9.497 9.746 -27.766 1.00 87.94 84 LEU A O 1
ATOM 637 N N . LEU A 1 85 ? 7.952 8.823 -26.421 1.00 88.44 85 LEU A N 1
ATOM 638 C CA . LEU A 1 85 ? 6.793 9.304 -27.169 1.00 88.44 85 LEU A CA 1
ATOM 639 C C . LEU A 1 85 ? 6.336 10.624 -26.537 1.00 88.44 85 LEU A C 1
ATOM 641 O O . LEU A 1 85 ? 6.003 10.641 -25.350 1.00 88.44 85 LEU A O 1
ATOM 645 N N . TYR A 1 86 ? 6.299 11.705 -27.307 1.00 87.69 86 TYR A N 1
ATOM 646 C CA . TYR A 1 86 ? 5.868 13.021 -26.835 1.00 87.69 86 TYR A CA 1
ATOM 647 C C . TYR A 1 86 ? 4.893 13.663 -27.821 1.00 87.69 86 TYR A C 1
ATOM 649 O O . TYR A 1 86 ? 4.822 13.274 -28.985 1.00 87.69 86 TYR A O 1
ATOM 657 N N . GLN A 1 87 ? 4.110 14.621 -27.330 1.00 89.81 87 GLN A N 1
ATOM 658 C CA . GLN A 1 87 ? 3.255 15.453 -28.167 1.00 89.81 87 GLN A CA 1
ATOM 659 C C . GLN A 1 87 ? 3.973 16.785 -28.403 1.00 89.81 87 GLN A C 1
ATOM 661 O O . GLN A 1 87 ? 4.389 17.432 -27.439 1.00 89.81 87 GLN A O 1
ATOM 666 N N . ASP A 1 88 ? 4.185 17.147 -29.665 1.00 85.69 88 ASP A N 1
ATOM 667 C CA . ASP A 1 88 ? 4.877 18.377 -30.050 1.00 85.69 88 ASP A CA 1
ATOM 668 C C . ASP A 1 88 ? 3.970 19.623 -29.967 1.00 85.69 88 ASP A C 1
ATOM 670 O O . ASP A 1 88 ? 2.802 19.551 -29.577 1.00 85.69 88 ASP A O 1
ATOM 674 N N . GLU A 1 89 ? 4.522 20.794 -30.305 1.00 89.69 89 GLU A N 1
ATOM 675 C CA . GLU A 1 89 ? 3.798 22.077 -30.271 1.00 89.69 89 GLU A CA 1
ATOM 676 C C . GLU A 1 89 ? 2.598 22.133 -31.239 1.00 89.69 89 GLU A C 1
ATOM 678 O O . GLU A 1 89 ? 1.718 22.978 -31.064 1.00 89.69 89 GLU A O 1
ATOM 683 N N . ASP A 1 90 ? 2.544 21.232 -32.226 1.00 91.19 90 ASP A N 1
ATOM 684 C CA . ASP A 1 90 ? 1.490 21.136 -33.240 1.00 91.19 90 ASP A CA 1
ATOM 685 C C . ASP A 1 90 ? 0.445 20.047 -32.899 1.00 91.19 90 ASP A C 1
ATOM 687 O O . ASP A 1 90 ? -0.357 19.653 -33.753 1.00 91.19 90 ASP A O 1
ATOM 691 N N . ASP A 1 91 ? 0.423 19.574 -31.646 1.00 88.25 91 ASP A N 1
ATOM 692 C CA . ASP A 1 91 ? -0.437 18.501 -31.135 1.00 88.25 91 ASP A CA 1
ATOM 693 C C . ASP A 1 91 ? -0.214 17.128 -31.815 1.00 88.25 91 ASP A C 1
ATOM 695 O O . ASP A 1 91 ? -1.057 16.229 -31.680 1.00 88.25 91 ASP A O 1
ATOM 699 N N . TYR A 1 92 ? 0.906 16.915 -32.513 1.00 92.62 92 TYR A N 1
ATOM 700 C CA . TYR A 1 92 ? 1.232 15.640 -33.154 1.00 92.62 92 TYR A CA 1
ATOM 701 C C . TYR A 1 92 ? 2.115 14.767 -32.253 1.00 92.62 92 TYR A C 1
ATOM 703 O O . TYR A 1 92 ? 2.949 15.256 -31.498 1.00 92.62 92 TYR A O 1
ATOM 711 N N . TRP A 1 93 ? 1.914 13.448 -32.312 1.00 92.31 93 TRP A N 1
ATOM 712 C CA . TRP A 1 93 ? 2.737 12.497 -31.562 1.00 92.31 93 TRP A CA 1
ATOM 713 C C . TRP A 1 93 ? 4.016 12.180 -32.339 1.00 92.31 93 TRP A C 1
ATOM 715 O O . TRP A 1 93 ? 3.934 11.642 -33.446 1.00 92.31 93 TRP A O 1
ATOM 725 N N . ASP A 1 94 ? 5.172 12.457 -31.741 1.00 91.38 94 ASP A N 1
ATOM 726 C CA . ASP A 1 94 ? 6.495 12.168 -32.302 1.00 91.38 94 ASP A CA 1
ATOM 727 C C . ASP A 1 94 ? 7.342 11.319 -31.334 1.00 91.38 94 ASP A C 1
ATOM 729 O O . ASP A 1 94 ? 6.988 11.123 -30.165 1.00 91.38 94 ASP A O 1
ATOM 733 N N . ILE A 1 95 ? 8.431 10.742 -31.847 1.00 91.31 95 ILE A N 1
ATOM 734 C CA . ILE A 1 95 ? 9.328 9.845 -31.117 1.00 91.31 95 ILE A CA 1
ATOM 735 C C . ILE A 1 95 ? 10.749 10.406 -31.134 1.00 91.31 95 ILE A C 1
ATOM 737 O O . ILE A 1 95 ? 11.369 10.533 -32.189 1.00 91.31 95 ILE A O 1
ATOM 741 N N . GLU A 1 96 ? 11.300 10.643 -29.947 1.00 91.38 96 GLU A N 1
ATOM 742 C CA . GLU A 1 96 ? 12.697 11.033 -29.751 1.00 91.38 96 GLU A CA 1
ATOM 743 C C . GLU A 1 96 ? 13.510 9.844 -29.229 1.00 91.38 96 GLU A C 1
ATOM 745 O O . GLU A 1 96 ? 13.072 9.136 -28.321 1.00 91.38 96 GLU A O 1
ATOM 750 N N . LEU A 1 97 ? 14.692 9.611 -29.805 1.00 92.62 97 LEU A N 1
ATOM 751 C CA . LEU A 1 97 ? 15.645 8.626 -29.288 1.00 92.62 97 LEU A CA 1
ATOM 752 C C . LEU A 1 97 ? 16.351 9.193 -28.059 1.00 92.62 97 LEU A C 1
ATOM 754 O O . LEU A 1 97 ? 16.812 10.331 -28.081 1.00 92.62 97 LEU A O 1
ATOM 758 N N . LEU A 1 98 ? 16.477 8.380 -27.015 1.00 89.81 98 LEU A N 1
ATOM 759 C CA . LEU A 1 98 ? 17.257 8.745 -25.839 1.00 89.81 98 LEU A CA 1
ATOM 760 C C . LEU A 1 98 ? 18.749 8.526 -26.112 1.00 89.81 98 LEU A C 1
ATOM 762 O O . LEU A 1 98 ? 19.131 7.515 -26.702 1.00 89.81 98 LEU A O 1
ATOM 766 N N . ASP A 1 99 ? 19.589 9.457 -25.651 1.00 89.81 99 ASP A N 1
ATOM 767 C CA . ASP A 1 99 ? 21.051 9.320 -25.728 1.00 89.81 99 ASP A CA 1
ATOM 768 C C . ASP A 1 99 ? 21.549 8.111 -24.917 1.00 89.81 99 ASP A C 1
ATOM 770 O O . ASP A 1 99 ? 22.476 7.419 -25.332 1.00 89.81 99 ASP A O 1
ATOM 774 N N . GLU A 1 100 ? 20.903 7.842 -23.779 1.00 89.81 100 GLU A N 1
ATOM 775 C CA . GLU A 1 100 ? 21.167 6.697 -22.910 1.00 89.81 100 GLU A CA 1
ATOM 776 C C . GLU A 1 100 ? 19.840 5.989 -22.578 1.00 89.81 100 GLU A C 1
ATOM 778 O O . GLU A 1 100 ? 18.903 6.644 -22.104 1.00 89.81 100 GLU A O 1
ATOM 783 N N . PRO A 1 101 ? 19.732 4.667 -22.807 1.00 89.25 101 PRO A N 1
ATOM 784 C CA . PRO A 1 101 ? 18.549 3.893 -22.449 1.00 89.25 101 PRO A CA 1
ATOM 785 C C . PRO A 1 101 ? 18.209 3.954 -20.957 1.00 89.25 101 PRO A C 1
ATOM 787 O O . PRO A 1 101 ? 19.086 3.863 -20.098 1.00 89.25 101 PRO A O 1
ATOM 790 N N . ILE A 1 102 ? 16.916 4.015 -20.640 1.00 89.44 102 ILE A N 1
ATOM 791 C CA . ILE A 1 102 ? 16.405 3.892 -19.267 1.00 89.44 102 ILE A CA 1
ATOM 792 C C . ILE A 1 102 ? 15.908 2.462 -19.055 1.00 89.44 102 ILE A C 1
ATOM 794 O O . ILE A 1 102 ? 15.081 1.980 -19.825 1.00 89.44 102 ILE A O 1
ATOM 798 N N . GLY A 1 103 ? 16.344 1.789 -17.993 1.00 90.62 103 GLY A N 1
ATOM 799 C CA . GLY A 1 103 ? 15.875 0.443 -17.661 1.00 90.62 103 GLY A CA 1
ATOM 800 C C . GLY A 1 103 ? 17.009 -0.496 -17.282 1.00 90.62 103 GLY A C 1
ATOM 801 O O . GLY A 1 103 ? 18.021 -0.068 -16.732 1.00 90.62 103 GLY A O 1
ATOM 802 N N . GLY A 1 104 ? 16.825 -1.787 -17.561 1.00 90.44 104 GLY A N 1
ATOM 803 C CA . GLY A 1 104 ? 17.804 -2.832 -17.243 1.00 90.44 104 GLY A CA 1
ATOM 804 C C . GLY A 1 104 ? 17.876 -3.197 -15.759 1.00 90.44 104 GLY A C 1
ATOM 805 O O . GLY A 1 104 ? 18.549 -4.156 -15.405 1.00 90.44 104 GLY A O 1
ATOM 806 N N . SER A 1 105 ? 17.162 -2.482 -14.894 1.00 94.31 105 SER A N 1
ATOM 807 C CA . SER A 1 105 ? 16.879 -2.855 -13.512 1.00 94.31 105 SER A CA 1
ATOM 808 C C . SER A 1 105 ? 15.471 -2.385 -13.140 1.00 94.31 105 SER A C 1
ATOM 810 O O . SER A 1 105 ? 14.926 -1.460 -13.752 1.00 94.31 105 SER A O 1
ATOM 812 N N . TYR A 1 106 ? 14.855 -3.013 -12.138 1.00 94.69 106 TYR A N 1
ATOM 813 C CA . TYR A 1 106 ? 13.515 -2.619 -11.690 1.00 94.69 106 TYR A CA 1
ATOM 814 C C . TYR A 1 106 ? 13.491 -1.201 -11.098 1.00 94.69 106 TYR A C 1
ATOM 816 O O . TYR A 1 106 ? 12.500 -0.483 -11.247 1.00 94.69 106 TYR A O 1
ATOM 824 N N . GLY A 1 107 ? 14.594 -0.777 -10.473 1.00 95.62 107 GLY A N 1
ATOM 825 C CA . GLY A 1 107 ? 14.747 0.537 -9.853 1.00 95.62 107 GLY A CA 1
ATOM 826 C C . GLY A 1 107 ? 14.675 1.701 -10.841 1.00 95.62 107 GLY A C 1
ATOM 827 O O . GLY A 1 107 ? 14.273 2.798 -10.469 1.00 95.62 107 GLY A O 1
ATOM 828 N N . ALA A 1 108 ? 14.973 1.464 -12.120 1.00 94.00 108 ALA A N 1
ATOM 829 C CA . ALA A 1 108 ? 14.920 2.494 -13.157 1.00 94.00 108 ALA A CA 1
ATOM 830 C C . ALA A 1 108 ? 13.503 3.049 -13.421 1.00 94.00 108 ALA A C 1
ATOM 832 O O . ALA A 1 108 ? 13.359 4.080 -14.079 1.00 94.00 108 ALA A O 1
ATOM 833 N N . PHE A 1 109 ? 12.451 2.373 -12.942 1.00 93.31 109 PHE A N 1
ATOM 834 C CA . PHE A 1 109 ? 11.052 2.725 -13.221 1.00 93.31 109 PHE A CA 1
ATOM 835 C C . PHE A 1 109 ? 10.269 3.237 -12.000 1.00 93.31 109 PHE A C 1
ATOM 837 O O . PHE A 1 109 ? 9.091 3.614 -12.129 1.00 93.31 109 PHE A O 1
ATOM 844 N N . ILE A 1 110 ? 10.905 3.292 -10.830 1.00 96.12 110 ILE A N 1
ATOM 845 C CA . ILE A 1 110 ? 10.300 3.784 -9.587 1.00 96.12 110 ILE A CA 1
ATOM 846 C C . ILE A 1 110 ? 10.757 5.216 -9.290 1.00 96.12 110 ILE A C 1
ATOM 848 O O . ILE A 1 110 ? 11.824 5.642 -9.724 1.00 96.12 110 ILE A O 1
ATOM 852 N N . GLY A 1 111 ? 9.907 5.986 -8.614 1.00 96.12 111 GLY A N 1
ATOM 853 C CA . GLY A 1 111 ? 10.203 7.365 -8.228 1.00 96.12 111 GLY A CA 1
ATOM 854 C C . GLY A 1 111 ? 10.745 7.493 -6.806 1.00 96.12 111 GLY A C 1
ATOM 855 O O . GLY A 1 111 ? 11.367 8.506 -6.485 1.00 96.12 111 GLY A O 1
ATOM 856 N N . ALA A 1 112 ? 10.478 6.512 -5.939 1.00 97.94 112 ALA A N 1
ATOM 857 C CA . ALA A 1 112 ? 10.960 6.526 -4.564 1.00 97.94 112 ALA A CA 1
ATOM 858 C C . ALA A 1 112 ? 12.480 6.342 -4.501 1.00 97.94 112 ALA A C 1
ATOM 860 O O . ALA A 1 112 ? 13.083 5.672 -5.340 1.00 97.94 112 ALA A O 1
ATOM 861 N N . ALA A 1 113 ? 13.097 6.910 -3.465 1.00 97.88 113 ALA A N 1
ATOM 862 C CA . ALA A 1 113 ? 14.500 6.647 -3.177 1.00 97.88 113 ALA A CA 1
ATOM 863 C C . ALA A 1 113 ? 14.705 5.155 -2.870 1.00 97.88 113 ALA A C 1
ATOM 865 O O . ALA A 1 113 ? 13.950 4.567 -2.095 1.00 97.88 113 ALA A O 1
ATOM 866 N N . ILE A 1 114 ? 15.728 4.554 -3.480 1.00 98.44 114 ILE A N 1
ATOM 867 C CA . ILE A 1 114 ? 16.067 3.147 -3.265 1.00 98.44 114 ILE A CA 1
ATOM 868 C C . ILE A 1 114 ? 16.900 3.030 -1.990 1.00 98.44 114 ILE A C 1
ATOM 870 O O . ILE A 1 114 ? 18.043 3.479 -1.933 1.00 98.44 114 ILE A O 1
ATOM 874 N N . ASP A 1 115 ? 16.315 2.409 -0.971 1.00 97.69 115 ASP A N 1
ATOM 875 C CA . ASP A 1 115 ? 16.996 1.996 0.250 1.00 97.69 115 ASP A CA 1
ATOM 876 C C . ASP A 1 115 ? 16.316 0.751 0.860 1.00 97.69 115 ASP A C 1
ATOM 878 O O . ASP A 1 115 ? 15.327 0.225 0.338 1.00 97.69 115 ASP A O 1
ATOM 882 N N . GLU A 1 116 ? 16.857 0.250 1.973 1.00 97.00 116 GLU A N 1
ATOM 883 C CA . GLU A 1 116 ? 16.351 -0.947 2.660 1.00 97.00 116 GLU A CA 1
ATOM 884 C C . GLU A 1 116 ? 14.882 -0.826 3.115 1.00 97.00 116 GLU A C 1
ATOM 886 O O . GLU A 1 116 ? 14.205 -1.843 3.292 1.00 97.00 116 GLU A O 1
ATOM 891 N N . SER A 1 117 ? 14.352 0.393 3.277 1.00 96.50 117 SER A N 1
ATOM 892 C CA . SER A 1 117 ? 12.972 0.619 3.719 1.00 96.50 117 SER A CA 1
ATOM 893 C C . SER A 1 117 ? 11.930 0.196 2.687 1.00 96.50 117 SER A C 1
ATOM 895 O O . SER A 1 117 ? 10.768 0.020 3.050 1.00 96.50 117 SER A O 1
ATOM 897 N N . LEU A 1 118 ? 12.321 -0.036 1.427 1.00 98.12 118 LEU A N 1
ATOM 898 C CA . LEU A 1 118 ? 11.405 -0.532 0.399 1.00 98.12 118 LEU A CA 1
ATOM 899 C C . LEU A 1 118 ? 11.091 -2.029 0.550 1.00 98.12 118 LEU A C 1
ATOM 901 O O . LEU A 1 118 ? 10.116 -2.497 -0.035 1.00 98.12 118 LEU A O 1
ATOM 905 N N . ALA A 1 119 ? 11.862 -2.787 1.340 1.00 97.81 119 ALA A N 1
ATOM 906 C CA . ALA A 1 119 ? 11.704 -4.239 1.462 1.00 97.81 119 ALA A CA 1
ATOM 907 C C . ALA A 1 119 ? 10.269 -4.697 1.812 1.00 97.81 119 ALA A C 1
ATOM 909 O O . ALA A 1 119 ? 9.787 -5.635 1.174 1.00 97.81 119 ALA A O 1
ATOM 910 N N . PRO A 1 120 ? 9.530 -4.048 2.738 1.00 96.81 120 PRO A N 1
ATOM 911 C CA . PRO A 1 120 ? 8.144 -4.413 3.052 1.00 96.81 120 PRO A CA 1
ATOM 912 C C . PRO A 1 120 ? 7.139 -4.120 1.928 1.00 96.81 120 PRO A C 1
ATOM 914 O O . PRO A 1 120 ? 6.008 -4.596 1.986 1.00 96.81 120 PRO A O 1
ATOM 917 N N . HIS A 1 121 ? 7.527 -3.325 0.930 1.00 98.19 121 HIS A N 1
ATOM 918 C CA . HIS A 1 121 ? 6.677 -2.916 -0.189 1.00 98.19 121 HIS A CA 1
ATOM 919 C C . HIS A 1 121 ? 6.891 -3.776 -1.439 1.00 98.19 121 HIS A C 1
ATOM 921 O O . HIS A 1 121 ? 6.114 -3.678 -2.391 1.00 98.19 121 HIS A O 1
ATOM 927 N N . ILE A 1 122 ? 7.917 -4.630 -1.448 1.00 98.25 122 ILE A N 1
ATOM 928 C CA . ILE A 1 122 ? 8.170 -5.568 -2.539 1.00 98.25 122 ILE A CA 1
ATOM 929 C C . ILE A 1 122 ? 7.190 -6.735 -2.422 1.00 98.25 122 ILE A C 1
ATOM 931 O O . ILE A 1 122 ? 7.156 -7.462 -1.430 1.00 98.25 122 ILE A O 1
ATOM 935 N N . SER A 1 123 ? 6.397 -6.934 -3.468 1.00 96.62 123 SER A N 1
ATOM 936 C CA . SER A 1 123 ? 5.423 -8.012 -3.577 1.00 96.62 123 SER A CA 1
ATOM 937 C C . SER A 1 123 ? 5.769 -8.889 -4.772 1.00 96.62 123 SER A C 1
ATOM 939 O O . SER A 1 123 ? 5.369 -8.594 -5.898 1.00 96.62 123 SER A O 1
ATOM 941 N N . GLY A 1 124 ? 6.434 -10.013 -4.506 1.00 95.50 124 GLY A N 1
ATOM 942 C CA . GLY A 1 124 ? 6.693 -11.036 -5.517 1.00 95.50 124 GLY A CA 1
ATOM 943 C C . GLY A 1 124 ? 5.399 -11.589 -6.097 1.00 95.50 124 GLY A C 1
ATOM 944 O O . GLY A 1 124 ? 4.491 -11.971 -5.356 1.00 95.50 124 GLY A O 1
ATOM 945 N N . ARG A 1 125 ? 5.309 -11.601 -7.424 1.00 94.75 125 ARG A N 1
ATOM 946 C CA . ARG A 1 125 ? 4.163 -12.097 -8.183 1.00 94.75 125 ARG A CA 1
ATOM 947 C C . ARG A 1 125 ? 4.526 -13.348 -8.957 1.00 94.75 125 ARG A C 1
ATOM 949 O O . ARG A 1 125 ? 5.676 -13.551 -9.354 1.00 94.75 125 ARG A O 1
ATOM 956 N N . VAL A 1 126 ? 3.520 -14.188 -9.177 1.00 93.44 126 VAL A N 1
ATOM 957 C CA . VAL A 1 126 ? 3.688 -15.431 -9.931 1.00 93.44 126 VAL A CA 1
ATOM 958 C C . VAL A 1 126 ? 3.659 -15.132 -11.425 1.00 93.44 126 VAL A C 1
ATOM 960 O O . VAL A 1 126 ? 2.650 -14.649 -11.944 1.00 93.44 126 VAL A O 1
ATOM 963 N N . ASN A 1 127 ? 4.752 -15.472 -12.104 1.00 91.81 127 ASN A N 1
ATOM 964 C CA . ASN A 1 127 ? 4.895 -15.361 -13.550 1.00 91.81 127 ASN A CA 1
ATOM 965 C C . ASN A 1 127 ? 3.760 -16.091 -14.300 1.00 91.81 127 ASN A C 1
ATOM 967 O O . ASN A 1 127 ? 3.336 -17.177 -13.889 1.00 91.81 127 ASN A O 1
ATOM 971 N N . ASP A 1 128 ? 3.236 -15.473 -15.360 1.00 90.31 128 ASP A N 1
ATOM 972 C CA . ASP A 1 128 ? 2.158 -15.962 -16.230 1.00 90.31 128 ASP A CA 1
ATOM 973 C C . ASP A 1 128 ? 0.834 -16.321 -15.532 1.00 90.31 128 ASP A C 1
ATOM 975 O O . ASP A 1 128 ? -0.089 -16.892 -16.133 1.00 90.31 128 ASP A O 1
ATOM 979 N N . SER A 1 129 ? 0.679 -15.962 -14.257 1.00 90.44 129 SER A N 1
ATOM 980 C CA . SER A 1 129 ? -0.519 -16.299 -13.500 1.00 90.44 129 SER A CA 1
ATOM 981 C C . SER A 1 129 ? -1.708 -15.456 -13.944 1.00 90.44 129 SER A C 1
ATOM 983 O O . SER A 1 129 ? -1.752 -14.236 -13.784 1.00 90.44 129 SER A O 1
ATOM 985 N N . GLN A 1 130 ? -2.744 -16.132 -14.439 1.00 89.50 130 GLN A N 1
ATOM 986 C CA . GLN A 1 130 ? -3.993 -15.490 -14.848 1.00 89.50 130 GLN A CA 1
ATOM 987 C C . GLN A 1 130 ? -4.946 -15.205 -13.683 1.00 89.50 130 GLN A C 1
ATOM 989 O O . GLN A 1 130 ? -6.068 -14.7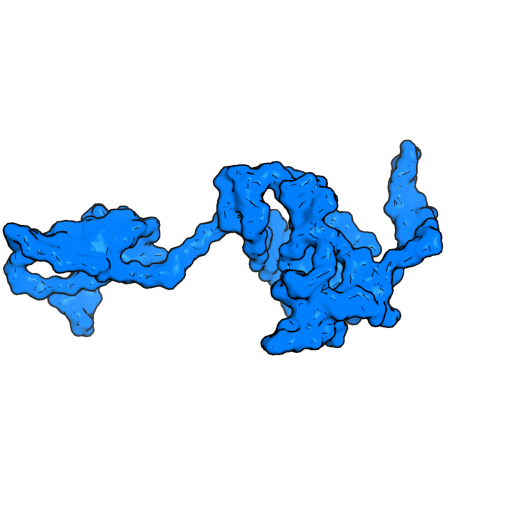63 -13.939 1.00 89.50 130 GLN A O 1
ATOM 994 N N . THR A 1 131 ? -4.545 -15.467 -12.434 1.00 90.50 131 THR A N 1
ATOM 995 C CA . THR A 1 131 ? -5.424 -15.341 -11.258 1.00 90.50 131 THR A CA 1
ATOM 996 C C . THR A 1 131 ? -4.763 -14.744 -10.020 1.00 90.50 131 THR A C 1
ATOM 998 O O . THR A 1 131 ? -5.444 -14.033 -9.297 1.00 90.50 131 THR A O 1
ATOM 1001 N N . GLU A 1 132 ? -3.485 -15.017 -9.738 1.00 91.31 132 GLU A N 1
ATOM 1002 C CA . GLU A 1 132 ? -2.871 -14.653 -8.442 1.00 91.31 132 GLU A CA 1
ATOM 1003 C C . GLU A 1 132 ? -2.806 -13.135 -8.227 1.00 91.31 132 GLU A C 1
ATOM 1005 O O . GLU A 1 132 ? -3.311 -12.626 -7.227 1.00 91.31 132 GLU A O 1
ATOM 1010 N N . SER A 1 133 ? -2.280 -12.403 -9.209 1.00 91.75 133 SER A N 1
ATOM 1011 C CA . SER A 1 133 ? -2.164 -10.941 -9.158 1.00 91.75 133 SER A CA 1
ATOM 1012 C C . SER A 1 133 ? -3.484 -10.193 -9.383 1.00 91.75 133 SER A C 1
ATOM 1014 O O . SER A 1 133 ? -3.512 -8.963 -9.320 1.00 91.75 133 SER A O 1
ATOM 1016 N N . LYS A 1 134 ? -4.589 -10.908 -9.630 1.00 93.88 134 LYS A N 1
ATOM 1017 C CA . LYS A 1 134 ? -5.915 -10.319 -9.851 1.00 93.88 134 LYS A CA 1
ATOM 1018 C C . LYS A 1 134 ? -6.676 -10.254 -8.538 1.00 93.88 134 LYS A C 1
ATOM 1020 O O . LYS A 1 134 ? -7.398 -11.183 -8.176 1.00 93.88 134 LYS A O 1
ATOM 1025 N N . ARG A 1 135 ? -6.490 -9.163 -7.804 1.00 94.62 135 ARG A N 1
ATOM 1026 C CA . ARG A 1 135 ? -7.001 -9.020 -6.440 1.00 94.62 135 ARG A CA 1
ATOM 1027 C C . ARG A 1 135 ? -7.323 -7.577 -6.092 1.00 94.62 135 ARG A C 1
ATOM 1029 O O . ARG A 1 135 ? -6.913 -6.643 -6.775 1.00 94.62 135 ARG A O 1
ATOM 1036 N N . TYR A 1 136 ? -8.087 -7.416 -5.020 1.00 96.69 136 TYR A N 1
ATOM 1037 C CA . TYR A 1 136 ? -8.242 -6.120 -4.378 1.00 96.69 136 TYR A CA 1
ATOM 1038 C C . TYR A 1 136 ? -6.966 -5.798 -3.596 1.00 96.69 136 TYR A C 1
ATOM 1040 O O . TYR A 1 136 ? -6.512 -6.612 -2.793 1.00 96.69 136 TYR A O 1
ATOM 1048 N N . GLU A 1 137 ? -6.391 -4.634 -3.860 1.00 97.69 137 GLU A N 1
ATOM 1049 C CA . GLU A 1 137 ? -5.228 -4.092 -3.170 1.00 97.69 137 GLU A CA 1
ATOM 1050 C C . GLU A 1 137 ? -5.713 -3.021 -2.192 1.00 97.69 137 GLU A C 1
ATOM 1052 O O . GLU A 1 137 ? -6.401 -2.083 -2.594 1.00 97.69 137 GLU A O 1
ATOM 1057 N N . LEU A 1 138 ? -5.365 -3.169 -0.912 1.00 97.00 138 LEU A N 1
ATOM 1058 C CA . LEU A 1 138 ? -5.670 -2.204 0.141 1.00 97.00 138 LEU A CA 1
ATOM 1059 C C . LEU A 1 138 ? -4.401 -1.916 0.933 1.00 97.00 138 LEU A C 1
ATOM 1061 O O . LEU A 1 138 ? -3.856 -2.812 1.573 1.00 97.00 138 LEU A O 1
ATOM 1065 N N . HIS A 1 139 ? -3.962 -0.662 0.911 1.00 97.88 139 HIS A N 1
ATOM 1066 C CA . HIS A 1 139 ? -2.677 -0.256 1.471 1.00 97.88 139 HIS A CA 1
ATOM 1067 C C . HIS A 1 139 ? -2.831 0.963 2.368 1.00 97.88 139 HIS A C 1
ATOM 1069 O O . HIS A 1 139 ? -3.436 1.962 1.978 1.00 97.88 139 HIS A O 1
ATOM 1075 N N . ARG A 1 140 ? -2.268 0.898 3.576 1.00 96.69 140 ARG A N 1
ATOM 1076 C CA . ARG A 1 140 ? -2.203 2.035 4.499 1.00 96.69 140 ARG A CA 1
ATOM 1077 C C . ARG A 1 140 ? -1.165 3.045 4.007 1.00 96.69 140 ARG A C 1
ATOM 1079 O O . ARG A 1 140 ? -0.031 2.671 3.734 1.00 96.69 140 ARG A O 1
ATOM 1086 N N . LEU A 1 141 ? -1.533 4.326 3.966 1.00 98.00 141 LEU A N 1
ATOM 1087 C CA . LEU A 1 141 ? -0.657 5.431 3.555 1.00 98.00 141 LEU A CA 1
ATOM 1088 C C . LEU A 1 141 ? -0.367 6.379 4.735 1.00 98.00 141 LEU A C 1
ATOM 1090 O O . LEU A 1 141 ? -0.965 7.453 4.817 1.00 98.00 141 LEU A O 1
ATOM 1094 N N . PRO A 1 142 ? 0.506 6.006 5.689 1.00 95.62 142 PRO A N 1
ATOM 1095 C CA . PRO A 1 142 ? 0.653 6.735 6.953 1.00 95.62 142 PRO A CA 1
ATOM 1096 C C . PRO A 1 142 ? 1.059 8.197 6.765 1.00 95.62 142 PRO A C 1
ATOM 1098 O O . PRO A 1 142 ? 0.514 9.072 7.435 1.00 95.62 142 PRO A O 1
ATOM 1101 N N . ASN A 1 143 ? 1.949 8.483 5.813 1.00 98.00 143 ASN A N 1
ATOM 1102 C CA . ASN A 1 143 ? 2.428 9.846 5.588 1.00 98.00 143 ASN A CA 1
ATOM 1103 C C . ASN A 1 143 ? 1.405 10.727 4.860 1.00 98.00 143 ASN A C 1
ATOM 1105 O O . ASN A 1 143 ? 1.572 11.940 4.850 1.00 98.00 143 ASN A O 1
ATOM 1109 N N . ALA A 1 144 ? 0.350 10.146 4.276 1.00 98.19 144 ALA A N 1
ATOM 1110 C CA . ALA A 1 144 ? -0.718 10.890 3.607 1.00 98.19 144 ALA A CA 1
ATOM 1111 C C . ALA A 1 144 ? -1.739 11.491 4.590 1.00 98.19 144 ALA A C 1
ATOM 1113 O O . ALA A 1 144 ? -2.530 12.355 4.204 1.00 98.19 144 ALA A O 1
ATOM 1114 N N . ASP A 1 145 ? -1.735 11.061 5.855 1.00 97.56 145 ASP A N 1
ATOM 1115 C CA . ASP A 1 145 ? -2.637 11.595 6.871 1.00 97.56 145 ASP A CA 1
ATOM 1116 C C . ASP A 1 145 ? -2.450 13.106 7.031 1.00 97.56 145 ASP A C 1
ATOM 1118 O O . ASP A 1 145 ? -1.340 13.599 7.249 1.00 97.56 145 ASP A O 1
ATOM 1122 N N . LYS A 1 146 ? -3.566 13.840 6.981 1.00 97.75 146 LYS A N 1
ATOM 1123 C CA . LYS A 1 146 ? -3.626 15.297 7.164 1.00 97.75 146 LYS A CA 1
ATOM 1124 C C . LYS A 1 146 ? -2.789 16.092 6.154 1.00 97.75 146 LYS A C 1
ATOM 1126 O O . LYS A 1 146 ? -2.516 17.269 6.390 1.00 97.75 146 LYS A O 1
ATOM 1131 N N . GLN A 1 147 ? -2.414 15.488 5.028 1.00 98.44 147 GLN A N 1
ATOM 1132 C CA . GLN A 1 147 ? -1.711 16.170 3.943 1.00 98.44 147 GLN A CA 1
ATOM 1133 C C . GLN A 1 147 ? -2.697 16.741 2.928 1.00 98.44 147 GLN A C 1
ATOM 1135 O O . GLN A 1 147 ? -3.683 16.099 2.584 1.00 98.44 147 GLN A O 1
ATOM 1140 N N . SER A 1 148 ? -2.418 17.933 2.404 1.00 97.62 148 SER A N 1
ATOM 1141 C CA . SER A 1 148 ? -3.294 18.605 1.431 1.00 97.62 148 SER A CA 1
ATOM 1142 C C . SER A 1 148 ? -2.883 18.407 -0.033 1.00 97.62 148 SER A C 1
ATOM 1144 O O . SER A 1 148 ? -3.579 18.876 -0.934 1.00 97.62 148 SER A O 1
ATOM 1146 N N . LYS A 1 149 ? -1.752 17.732 -0.278 1.00 97.81 149 LYS A N 1
ATOM 1147 C CA . LYS A 1 149 ? -1.169 17.511 -1.609 1.00 97.81 149 LYS A CA 1
ATOM 1148 C C . LYS A 1 149 ? -0.810 16.046 -1.843 1.00 97.81 149 LYS A C 1
ATOM 1150 O O . LYS A 1 149 ? 0.335 15.718 -2.138 1.00 97.81 149 LYS A O 1
ATOM 1155 N N . VAL A 1 150 ? -1.786 15.159 -1.670 1.00 98.69 150 VAL A N 1
ATOM 1156 C CA . VAL A 1 150 ? -1.562 13.722 -1.864 1.00 98.69 150 VAL A CA 1
ATOM 1157 C C . VAL A 1 150 ? -1.783 13.350 -3.324 1.00 98.69 150 VAL A C 1
ATOM 1159 O O . VAL A 1 150 ? -2.878 13.551 -3.846 1.00 98.69 150 VAL A O 1
ATOM 1162 N N . ARG A 1 151 ? -0.775 12.775 -3.979 1.00 98.75 151 ARG A N 1
ATOM 1163 C CA . ARG A 1 151 ? -0.843 12.296 -5.369 1.00 98.75 151 ARG A CA 1
ATOM 1164 C C . ARG A 1 151 ? -0.483 10.823 -5.440 1.00 98.75 151 ARG A C 1
ATOM 1166 O O . ARG A 1 151 ? 0.442 10.411 -4.756 1.00 98.75 151 ARG A O 1
ATOM 1173 N N . ILE A 1 152 ? -1.174 10.045 -6.271 1.00 98.69 152 ILE A N 1
ATOM 1174 C CA . ILE A 1 152 ? -0.855 8.630 -6.506 1.00 98.69 152 ILE A CA 1
ATOM 1175 C C . ILE A 1 152 ? -0.263 8.464 -7.906 1.00 98.69 152 ILE A C 1
ATOM 1177 O O . ILE A 1 152 ? -0.767 9.057 -8.862 1.00 98.69 152 ILE A O 1
ATOM 1181 N N . ARG A 1 153 ? 0.778 7.637 -8.017 1.00 98.25 153 ARG A N 1
ATOM 1182 C CA . ARG A 1 153 ? 1.441 7.249 -9.264 1.00 98.25 153 ARG A CA 1
ATOM 1183 C C . ARG A 1 153 ? 1.328 5.749 -9.465 1.00 98.25 153 ARG A C 1
ATOM 1185 O O . ARG A 1 153 ? 1.703 4.971 -8.594 1.00 98.25 153 ARG A O 1
ATOM 1192 N N . PHE A 1 154 ? 0.847 5.366 -10.639 1.00 98.06 154 PHE A N 1
ATOM 1193 C CA . PHE A 1 154 ? 0.879 4.007 -11.159 1.00 98.06 154 PHE A CA 1
ATOM 1194 C C . PHE A 1 154 ? 1.927 3.968 -12.266 1.00 98.06 154 PHE A C 1
ATOM 1196 O O . PHE A 1 154 ? 1.860 4.767 -13.200 1.00 98.06 154 PHE A O 1
ATOM 1203 N N . ALA A 1 155 ? 2.887 3.055 -12.183 1.00 95.19 155 ALA A N 1
ATOM 1204 C CA . ALA A 1 155 ? 3.908 2.884 -13.207 1.00 95.19 155 ALA A CA 1
ATOM 1205 C C . ALA A 1 155 ? 4.013 1.420 -13.617 1.00 95.19 155 ALA A C 1
ATOM 1207 O O . ALA A 1 155 ? 4.109 0.544 -12.767 1.00 95.19 155 ALA A O 1
ATOM 1208 N N . MET A 1 156 ? 3.999 1.164 -14.921 1.00 92.62 156 MET A N 1
ATOM 1209 C CA . MET A 1 156 ? 4.185 -0.166 -15.489 1.00 92.62 156 MET A CA 1
ATOM 1210 C C . MET A 1 156 ? 5.296 -0.142 -16.535 1.00 92.62 156 MET A C 1
ATOM 1212 O O . MET A 1 156 ? 5.306 0.693 -17.445 1.00 92.62 156 MET A O 1
ATOM 1216 N N . ASN A 1 157 ? 6.207 -1.096 -16.447 1.00 90.31 157 ASN A N 1
ATOM 1217 C CA . ASN A 1 157 ? 7.235 -1.371 -17.449 1.00 90.31 157 ASN A CA 1
ATOM 1218 C C . ASN A 1 157 ? 7.193 -2.849 -17.827 1.00 90.31 157 ASN A C 1
ATOM 1220 O O . ASN A 1 157 ? 6.692 -3.668 -17.068 1.00 90.31 157 ASN A O 1
ATOM 1224 N N . GLY A 1 158 ? 7.706 -3.174 -19.009 1.00 87.69 158 GLY A N 1
ATOM 1225 C CA . GLY A 1 158 ? 7.743 -4.530 -19.548 1.00 87.69 158 GLY A CA 1
ATOM 1226 C C . GLY A 1 158 ? 7.827 -4.516 -21.066 1.00 87.69 158 GLY A C 1
ATOM 1227 O O . GLY A 1 158 ? 7.646 -3.462 -21.690 1.00 87.69 158 GLY A O 1
ATOM 1228 N N . THR A 1 159 ? 8.087 -5.675 -21.663 1.00 81.12 159 THR A N 1
ATOM 1229 C CA . THR A 1 159 ? 8.093 -5.838 -23.116 1.00 81.12 159 THR A CA 1
ATOM 1230 C C . THR A 1 159 ? 6.957 -6.779 -23.543 1.00 81.12 159 THR A C 1
ATOM 1232 O O . THR A 1 159 ? 6.619 -7.710 -22.832 1.00 81.12 159 THR A O 1
ATOM 1235 N N . TRP A 1 160 ? 6.314 -6.504 -24.687 1.00 68.31 160 TRP A N 1
ATOM 1236 C CA . TRP A 1 160 ? 5.330 -7.374 -25.370 1.00 68.31 160 TRP A CA 1
ATOM 1237 C C . TRP A 1 160 ? 4.098 -7.885 -24.564 1.00 68.31 160 TRP A C 1
ATOM 1239 O O . TRP A 1 160 ? 4.188 -8.746 -23.711 1.00 68.31 160 TRP A O 1
ATOM 1249 N N . SER A 1 161 ? 2.882 -7.488 -24.972 1.00 62.88 161 SER A N 1
ATOM 1250 C CA . SER A 1 161 ? 1.566 -8.126 -24.674 1.00 62.88 161 SER A CA 1
ATOM 1251 C C . SER A 1 161 ? 1.096 -8.329 -23.217 1.00 62.88 161 SER A C 1
ATOM 1253 O O . SER A 1 161 ? 0.002 -8.866 -23.024 1.00 62.88 161 SER A O 1
ATOM 1255 N N . TRP A 1 162 ? 1.818 -7.864 -22.200 1.00 80.50 162 TRP A N 1
ATOM 1256 C CA . TRP A 1 162 ? 1.331 -7.887 -20.814 1.00 80.50 162 TRP A CA 1
ATOM 1257 C C . TRP A 1 162 ? 0.514 -6.654 -20.469 1.00 80.50 162 TRP A C 1
ATOM 1259 O O . TRP A 1 162 ? 0.693 -5.581 -21.041 1.00 80.50 162 TRP A O 1
ATOM 1269 N N . TYR A 1 163 ? -0.407 -6.813 -19.525 1.00 87.69 163 TYR A N 1
ATOM 1270 C CA . TYR A 1 163 ? -1.368 -5.776 -19.191 1.00 87.69 163 TYR A CA 1
ATOM 1271 C C . TYR A 1 163 ? -1.497 -5.596 -17.685 1.00 87.69 163 TYR A C 1
ATOM 1273 O O . TYR A 1 163 ? -1.371 -6.530 -16.887 1.00 87.69 163 TYR A O 1
ATOM 1281 N N . TRP A 1 164 ? -1.859 -4.376 -17.325 1.00 93.94 164 TRP A N 1
ATOM 1282 C CA . TRP A 1 164 ? -2.397 -4.047 -16.026 1.00 93.94 164 TRP A CA 1
ATOM 1283 C C . TRP A 1 164 ? -3.628 -3.180 -16.227 1.00 93.94 164 TRP A C 1
ATOM 1285 O O . TRP A 1 164 ? -3.566 -2.136 -16.873 1.00 93.94 164 TRP A O 1
ATOM 1295 N N . ALA A 1 165 ? -4.756 -3.638 -15.696 1.00 94.69 165 ALA A N 1
ATOM 1296 C CA . ALA A 1 165 ? -5.939 -2.808 -15.557 1.00 94.69 165 ALA A CA 1
ATOM 1297 C C . ALA A 1 165 ? -6.174 -2.504 -14.076 1.00 94.69 165 ALA A C 1
ATOM 1299 O O . ALA A 1 165 ? -6.008 -3.376 -13.219 1.00 94.69 165 ALA A O 1
ATOM 1300 N N . VAL A 1 166 ? -6.562 -1.262 -13.803 1.00 96.88 166 VAL A N 1
ATOM 1301 C CA . VAL A 1 166 ? -6.900 -0.750 -12.474 1.00 96.88 166 VAL A CA 1
ATOM 1302 C C . VAL A 1 166 ? -8.357 -0.311 -12.508 1.00 96.88 166 VAL A C 1
ATOM 1304 O O . VAL A 1 166 ? -8.762 0.391 -13.434 1.00 96.88 166 VAL A O 1
ATOM 1307 N N . ASP A 1 167 ? -9.139 -0.721 -11.513 1.00 97.62 167 ASP A N 1
ATOM 1308 C CA . ASP A 1 167 ? -10.552 -0.352 -11.398 1.00 97.62 167 ASP A CA 1
ATOM 1309 C C . ASP A 1 167 ? -10.941 -0.028 -9.946 1.00 97.62 167 ASP A C 1
ATOM 1311 O O . ASP A 1 167 ? -10.287 -0.468 -9.002 1.00 97.62 167 ASP A O 1
ATOM 1315 N N . ASN A 1 168 ? -12.008 0.756 -9.767 1.00 96.81 168 ASN A N 1
ATOM 1316 C CA . ASN A 1 168 ? -12.526 1.245 -8.481 1.00 96.81 168 ASN A CA 1
ATOM 1317 C C . ASN A 1 168 ? -11.441 1.799 -7.540 1.00 96.81 168 ASN A C 1
ATOM 1319 O O . ASN A 1 168 ? -11.384 1.452 -6.362 1.00 96.81 168 ASN A O 1
ATOM 1323 N N . PHE A 1 169 ? -10.583 2.668 -8.075 1.00 97.75 169 PHE A N 1
ATOM 1324 C CA . PHE A 1 169 ? -9.621 3.434 -7.288 1.00 97.75 169 PHE A CA 1
ATOM 1325 C C . PHE A 1 169 ? -10.329 4.333 -6.262 1.00 97.75 169 PHE A C 1
ATOM 1327 O O . PHE A 1 169 ? -11.240 5.089 -6.614 1.00 97.75 169 PHE A O 1
ATOM 1334 N N . GLY A 1 170 ? -9.859 4.315 -5.015 1.00 97.75 170 GLY A N 1
ATOM 1335 C CA . GLY A 1 170 ? -10.344 5.205 -3.967 1.00 97.75 170 GLY A CA 1
ATOM 1336 C C . GLY A 1 170 ? -9.350 5.419 -2.829 1.00 97.75 170 GLY A C 1
ATOM 1337 O O . GLY A 1 170 ? -8.518 4.563 -2.526 1.00 97.75 170 GLY A O 1
ATOM 1338 N N . LEU A 1 171 ? -9.474 6.579 -2.181 1.00 98.12 171 LEU A N 1
ATOM 1339 C CA . LEU A 1 171 ? -8.809 6.903 -0.922 1.00 98.12 171 LEU A CA 1
ATOM 1340 C C . LEU A 1 171 ? -9.852 6.911 0.196 1.00 98.12 171 LEU A C 1
ATOM 1342 O O . LEU A 1 171 ? -10.895 7.555 0.070 1.00 98.12 171 LEU A O 1
ATOM 1346 N N . TYR A 1 172 ? -9.566 6.203 1.283 1.00 96.56 172 TYR A N 1
ATOM 1347 C CA . TYR A 1 172 ? -10.515 5.957 2.364 1.00 96.56 172 TYR A CA 1
ATOM 1348 C C . TYR A 1 172 ? -9.894 6.295 3.716 1.00 96.56 172 TYR A C 1
ATOM 1350 O O . TYR A 1 172 ? -8.770 5.890 3.996 1.00 96.56 172 TYR A O 1
ATOM 1358 N N . SER A 1 173 ? -10.642 6.977 4.583 1.00 95.00 173 SER A N 1
ATOM 1359 C CA . SER A 1 173 ? -10.366 6.951 6.022 1.00 95.00 173 SER A CA 1
ATOM 1360 C C . SER A 1 173 ? -10.992 5.685 6.588 1.00 95.00 173 SER A C 1
ATOM 1362 O O . SER A 1 173 ? -12.215 5.588 6.662 1.00 95.00 173 SER A O 1
ATOM 1364 N N . ILE A 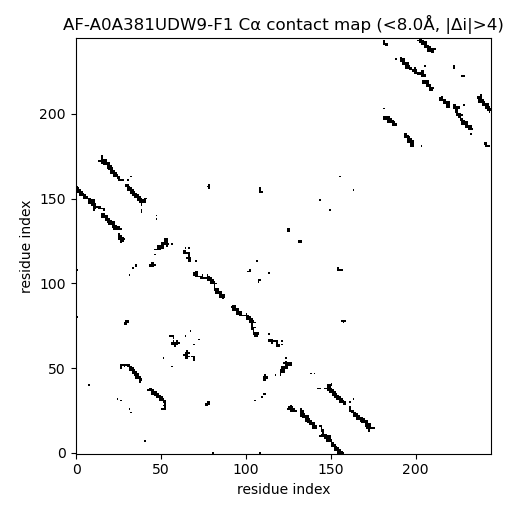1 174 ? -10.160 4.712 6.947 1.00 90.88 174 ILE A N 1
ATOM 1365 C CA . ILE A 1 174 ? -10.608 3.469 7.578 1.00 90.88 174 ILE A CA 1
ATOM 1366 C C . ILE A 1 174 ? -10.129 3.524 9.019 1.00 90.88 174 ILE A C 1
ATOM 1368 O O . ILE A 1 174 ? -8.932 3.432 9.277 1.00 90.88 174 ILE A O 1
ATOM 1372 N N . GLU A 1 175 ? -11.048 3.743 9.953 1.00 81.88 175 GLU A N 1
ATOM 1373 C CA . GLU A 1 175 ? -10.727 3.631 11.372 1.00 81.88 175 GLU A CA 1
ATOM 1374 C C . GLU A 1 175 ? -10.367 2.176 11.677 1.00 81.88 175 GLU A C 1
ATOM 1376 O O . GLU A 1 175 ? -11.118 1.263 11.335 1.00 81.88 175 GLU A O 1
ATOM 1381 N N . GLU A 1 176 ? -9.201 1.951 12.283 1.00 69.62 176 GLU A N 1
ATOM 1382 C CA . GLU A 1 176 ? -8.881 0.625 12.797 1.00 69.62 176 GLU A CA 1
ATOM 1383 C C . GLU A 1 176 ? -9.849 0.303 13.933 1.00 69.62 176 GLU A C 1
ATOM 1385 O O . GLU A 1 176 ? -10.013 1.096 14.868 1.00 69.62 176 GLU A O 1
ATOM 1390 N N . GLU A 1 177 ? -10.484 -0.869 13.869 1.00 66.00 177 GLU A N 1
ATOM 1391 C CA . GLU A 1 177 ? -11.221 -1.356 15.025 1.00 66.00 177 GLU A CA 1
ATOM 1392 C C . GLU A 1 177 ? -10.259 -1.463 16.211 1.00 66.00 177 GLU A C 1
ATOM 1394 O O . GLU A 1 177 ? -9.140 -1.968 16.056 1.00 66.00 177 GLU A O 1
ATOM 1399 N N . PRO A 1 178 ? -10.654 -1.008 17.413 1.00 66.25 178 PRO A N 1
ATOM 1400 C CA . PRO A 1 178 ? -9.752 -1.068 18.544 1.00 66.25 178 PRO A CA 1
ATOM 1401 C C . PRO A 1 178 ? -9.370 -2.530 18.806 1.00 66.25 178 PRO A C 1
ATOM 1403 O O . PRO A 1 178 ? -10.214 -3.364 19.123 1.00 66.25 178 PRO A O 1
ATOM 1406 N N . THR A 1 179 ? -8.083 -2.852 18.719 1.00 66.94 179 THR A N 1
ATOM 1407 C CA . THR A 1 179 ? -7.582 -4.224 18.921 1.00 66.94 179 THR A CA 1
ATOM 1408 C C . THR A 1 179 ? -7.663 -4.680 20.380 1.00 66.94 179 THR A C 1
ATOM 1410 O O . THR A 1 179 ? -7.444 -5.850 20.698 1.00 66.94 179 THR A O 1
ATOM 1413 N N . THR A 1 180 ? -8.003 -3.767 21.291 1.00 75.31 180 THR A N 1
ATOM 1414 C CA . THR A 1 180 ? -8.201 -4.057 22.706 1.00 75.31 180 THR A CA 1
ATOM 1415 C C . THR A 1 180 ? -9.611 -4.577 22.961 1.00 75.31 180 THR A C 1
ATOM 1417 O O . THR A 1 180 ? -10.612 -3.923 22.649 1.00 75.31 180 THR A O 1
ATOM 1420 N N . ILE A 1 181 ? -9.687 -5.756 23.579 1.00 83.88 181 ILE A N 1
ATOM 1421 C CA . ILE A 1 181 ? -10.933 -6.289 24.133 1.00 83.88 181 ILE A CA 1
ATOM 1422 C C . ILE A 1 181 ? -11.376 -5.344 25.263 1.00 83.88 181 ILE A C 1
ATOM 1424 O O . ILE A 1 181 ? -10.568 -5.077 26.157 1.00 83.88 181 ILE A O 1
ATOM 1428 N N . PRO A 1 182 ? -12.621 -4.832 25.254 1.00 91.50 182 PRO A N 1
ATOM 1429 C CA . PRO A 1 182 ? -13.137 -4.034 26.359 1.00 91.50 182 PRO A CA 1
ATOM 1430 C C . PRO A 1 182 ? -13.025 -4.786 27.691 1.00 91.50 182 PRO A C 1
ATOM 1432 O O . PRO A 1 182 ? -13.464 -5.932 27.802 1.00 91.50 182 PRO A O 1
ATOM 1435 N N . ALA A 1 183 ? -12.465 -4.135 28.708 1.00 94.06 183 ALA A N 1
ATOM 1436 C CA . ALA A 1 183 ? -12.299 -4.697 30.043 1.00 94.06 183 ALA A CA 1
ATOM 1437 C C . ALA A 1 183 ? -12.900 -3.765 31.101 1.00 94.06 183 ALA A C 1
ATOM 1439 O O . ALA A 1 183 ? -12.873 -2.546 30.956 1.00 94.06 183 ALA A O 1
ATOM 1440 N N . ILE A 1 184 ? -13.469 -4.356 32.153 1.00 96.69 184 ILE A N 1
ATOM 1441 C CA . ILE A 1 184 ? -13.890 -3.608 33.339 1.00 96.69 184 ILE A CA 1
ATOM 1442 C C . ILE A 1 184 ? -12.626 -3.276 34.131 1.00 96.69 184 ILE A C 1
ATOM 1444 O O . ILE A 1 184 ? -11.902 -4.186 34.537 1.00 96.69 184 ILE A O 1
ATOM 1448 N N . ASP A 1 185 ? -12.385 -1.990 34.365 1.00 96.81 185 ASP A N 1
ATOM 1449 C CA . ASP A 1 185 ? -11.192 -1.506 35.062 1.00 96.81 185 ASP A CA 1
ATOM 1450 C C . ASP A 1 185 ? -11.356 -1.601 36.579 1.00 96.81 185 ASP A C 1
ATOM 1452 O O . ASP A 1 185 ? -10.420 -1.938 37.305 1.00 96.81 185 ASP A O 1
ATOM 1456 N N . SER A 1 186 ? -12.554 -1.293 37.085 1.00 97.06 186 SER A N 1
ATOM 1457 C CA . SER A 1 186 ? -12.840 -1.370 38.517 1.00 97.06 186 SER A CA 1
ATOM 1458 C C . SER A 1 186 ? -14.321 -1.561 38.819 1.00 97.06 186 SER A C 1
ATOM 1460 O O . SER A 1 186 ? -15.196 -1.190 38.037 1.00 97.06 186 SER A O 1
ATOM 1462 N N . VAL A 1 187 ? -14.584 -2.127 39.996 1.00 95.75 187 VAL A N 1
ATOM 1463 C CA . VAL A 1 187 ? -15.907 -2.168 40.619 1.00 95.75 187 VAL A CA 1
ATOM 1464 C C . VAL A 1 187 ? -15.754 -1.680 42.055 1.00 95.75 187 VAL A C 1
ATOM 1466 O O . VAL A 1 187 ? -14.964 -2.239 42.817 1.00 95.75 187 VAL A O 1
ATOM 1469 N N . ALA A 1 188 ? -16.494 -0.639 42.424 1.00 95.56 188 ALA A N 1
ATOM 1470 C CA . ALA A 1 188 ? -16.531 -0.091 43.776 1.00 95.56 188 ALA A CA 1
ATOM 1471 C C . ALA A 1 188 ? -17.961 -0.138 44.317 1.00 95.56 188 ALA A C 1
ATOM 1473 O O . ALA A 1 188 ? -18.908 0.043 43.559 1.00 95.56 188 ALA A O 1
ATOM 1474 N N . VAL A 1 189 ? -18.123 -0.376 45.619 1.00 93.94 189 VAL A N 1
ATOM 1475 C CA . VAL A 1 189 ? -19.439 -0.378 46.270 1.00 93.94 189 VAL A CA 1
ATOM 1476 C C . VAL A 1 189 ? -19.451 0.662 47.380 1.00 93.94 189 VAL A C 1
ATOM 1478 O O . VAL A 1 189 ? -18.645 0.579 48.305 1.00 93.94 189 VAL A O 1
ATOM 1481 N N . ASP A 1 190 ? -20.384 1.605 47.301 1.00 93.81 190 ASP A N 1
ATOM 1482 C CA . ASP A 1 190 ? -20.642 2.598 48.343 1.00 93.81 190 ASP A CA 1
ATOM 1483 C C . ASP A 1 190 ? -22.151 2.830 48.487 1.00 93.81 190 ASP A C 1
ATOM 1485 O O . ASP A 1 190 ? -22.886 2.867 47.502 1.00 93.81 190 ASP A O 1
ATOM 1489 N N . GLY A 1 191 ? -22.643 2.918 49.723 1.00 91.25 191 GLY A N 1
ATOM 1490 C CA . GLY A 1 191 ? -24.062 3.174 49.999 1.00 91.25 191 GLY A CA 1
ATOM 1491 C C . GLY A 1 191 ? -25.062 2.185 49.373 1.00 91.25 191 GLY A C 1
ATOM 1492 O O . GLY A 1 191 ? -26.219 2.547 49.179 1.00 91.25 191 GLY A O 1
ATOM 1493 N N . GLY A 1 192 ? -24.644 0.955 49.044 1.00 91.12 192 GLY A N 1
ATOM 1494 C CA . GLY A 1 192 ? -25.490 -0.034 48.358 1.00 91.12 192 GLY A CA 1
ATOM 1495 C C . GLY A 1 192 ? -25.568 0.140 46.837 1.00 91.12 192 GLY A C 1
ATOM 1496 O O . GLY A 1 192 ? -26.419 -0.475 46.196 1.00 91.12 192 GLY A O 1
ATOM 1497 N N . ILE A 1 193 ? -24.689 0.953 46.252 1.00 94.00 193 ILE A N 1
ATOM 1498 C CA . ILE A 1 193 ? -24.551 1.144 44.808 1.00 94.00 193 ILE A CA 1
ATOM 1499 C C . ILE A 1 193 ? -23.200 0.579 44.380 1.00 94.00 193 ILE A C 1
ATOM 1501 O O . ILE A 1 193 ? -22.171 0.928 44.954 1.00 94.00 193 ILE A O 1
ATOM 1505 N N . ALA A 1 194 ? -23.210 -0.295 43.377 1.00 94.44 194 ALA A N 1
ATOM 1506 C CA . ALA A 1 194 ? -22.023 -0.763 42.685 1.00 94.44 194 ALA A CA 1
ATOM 1507 C C . ALA A 1 194 ? -21.744 0.145 41.482 1.00 94.44 194 ALA A C 1
ATOM 1509 O O . ALA A 1 194 ? -22.530 0.179 40.537 1.00 94.44 194 ALA A O 1
ATOM 1510 N N . THR A 1 195 ? -20.622 0.857 41.510 1.00 97.06 195 THR A N 1
ATOM 1511 C CA . THR A 1 195 ? -20.100 1.611 40.369 1.00 97.06 195 THR A CA 1
ATOM 1512 C C . THR A 1 195 ? -19.099 0.741 39.626 1.00 97.06 195 THR A C 1
ATOM 1514 O O . THR A 1 195 ? -18.068 0.353 40.178 1.00 97.06 195 THR A O 1
ATOM 1517 N N . ILE A 1 196 ? -19.420 0.422 38.379 1.00 97.62 196 ILE A N 1
ATOM 1518 C CA . ILE A 1 196 ? -18.592 -0.359 37.462 1.00 97.62 196 ILE A CA 1
ATOM 1519 C C . ILE A 1 196 ? -17.980 0.638 36.485 1.00 97.62 196 ILE A C 1
ATOM 1521 O O . ILE A 1 196 ? -18.729 1.382 35.857 1.00 97.62 196 ILE A O 1
ATOM 1525 N N . SER A 1 197 ? -16.657 0.657 36.354 1.00 97.94 197 SER A N 1
ATOM 1526 C CA . SER A 1 197 ? -15.936 1.619 35.511 1.00 97.94 197 SER A CA 1
ATOM 1527 C C . SER A 1 197 ? -15.073 0.904 34.479 1.00 97.94 197 SER A C 1
ATOM 1529 O O . SER A 1 197 ? -14.500 -0.149 34.768 1.00 97.94 197 SER A O 1
ATOM 1531 N N . TRP A 1 198 ? -14.975 1.483 33.287 1.00 96.56 198 TRP A N 1
ATOM 1532 C CA . TRP A 1 198 ? -14.186 0.984 32.165 1.00 96.56 198 TRP A CA 1
ATOM 1533 C C . TRP A 1 198 ? -13.754 2.130 31.242 1.00 96.56 198 TRP A C 1
ATOM 1535 O O . TRP A 1 198 ? -14.307 3.230 31.285 1.00 96.56 198 TRP A O 1
ATOM 1545 N N . GLN A 1 199 ? -12.808 1.870 30.345 1.00 93.44 199 GLN A N 1
ATOM 1546 C CA . GLN A 1 199 ? -12.465 2.818 29.290 1.00 93.44 199 GLN A CA 1
ATOM 1547 C C . GLN A 1 199 ? -13.604 2.934 28.263 1.00 93.44 199 GLN A C 1
ATOM 1549 O O . GLN A 1 199 ? -13.860 2.002 27.496 1.00 93.44 199 GLN A O 1
ATOM 1554 N N . GLY A 1 200 ? -14.270 4.091 28.221 1.00 90.56 200 GLY A N 1
ATOM 1555 C CA . GLY A 1 200 ? -15.333 4.359 27.249 1.00 90.56 200 GLY A CA 1
ATOM 1556 C C . GLY A 1 200 ? -14.817 4.399 25.810 1.00 90.56 200 GLY A C 1
ATOM 1557 O O . GLY A 1 200 ? -13.748 4.951 25.537 1.00 90.56 200 GLY A O 1
ATOM 1558 N N . ALA A 1 201 ? -15.567 3.793 24.890 1.00 88.56 201 ALA A N 1
ATOM 1559 C CA . ALA A 1 201 ? -15.245 3.745 23.466 1.00 88.56 201 ALA A CA 1
ATOM 1560 C C . ALA A 1 201 ? -16.503 3.502 22.620 1.00 88.56 201 ALA A C 1
ATOM 1562 O O . ALA A 1 201 ? -17.466 2.889 23.082 1.00 88.56 201 ALA A O 1
ATOM 1563 N N . ALA A 1 202 ? -16.481 3.944 21.359 1.00 86.88 202 ALA A N 1
ATOM 1564 C CA . ALA A 1 202 ? -17.570 3.697 20.417 1.00 86.88 202 ALA A CA 1
ATOM 1565 C C . ALA A 1 202 ? -17.884 2.191 20.297 1.00 86.88 202 ALA A C 1
ATOM 1567 O O . ALA A 1 202 ? -16.985 1.350 20.336 1.00 86.88 202 ALA A O 1
ATOM 1568 N N . GLY A 1 203 ? -19.175 1.856 20.217 1.00 87.81 203 GLY A N 1
ATOM 1569 C CA . GLY A 1 203 ? -19.664 0.472 20.160 1.00 87.81 203 GLY A CA 1
ATOM 1570 C C . GLY A 1 203 ? -19.569 -0.311 21.478 1.00 87.81 203 GLY A C 1
ATOM 1571 O O . GLY A 1 203 ? -20.192 -1.364 21.591 1.00 87.81 203 GLY A O 1
ATOM 1572 N N . VAL A 1 204 ? -18.847 0.184 22.494 1.00 93.50 204 VAL A N 1
ATOM 1573 C CA . VAL A 1 204 ? -18.727 -0.494 23.793 1.00 93.50 204 VAL A CA 1
ATOM 1574 C C . VAL A 1 204 ? -19.967 -0.249 24.650 1.00 93.50 204 VAL A C 1
ATOM 1576 O O . VAL A 1 204 ? -20.411 0.890 24.782 1.00 93.50 204 VAL A O 1
ATOM 1579 N N . ARG A 1 205 ? -20.516 -1.310 25.254 1.00 95.94 205 ARG A N 1
ATOM 1580 C CA . ARG A 1 205 ? -21.616 -1.232 26.235 1.00 95.94 205 ARG A CA 1
ATOM 1581 C C . A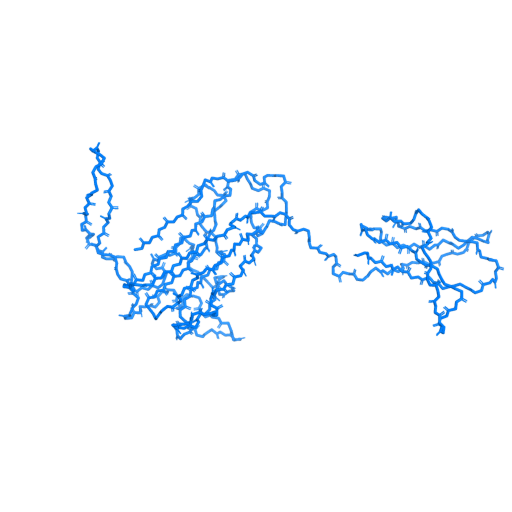RG A 1 205 ? -21.517 -2.311 27.309 1.00 95.94 205 ARG A C 1
ATOM 1583 O O . ARG A 1 205 ? -20.902 -3.359 27.092 1.00 95.94 205 ARG A O 1
ATOM 1590 N N . LEU A 1 206 ? -22.162 -2.067 28.451 1.00 97.69 206 LEU A N 1
ATOM 1591 C CA . LEU A 1 206 ? -22.213 -2.997 29.577 1.00 97.69 206 LEU A CA 1
ATOM 1592 C C . LEU A 1 206 ? -23.440 -3.909 29.469 1.00 97.69 206 LEU A C 1
ATOM 1594 O O . LEU A 1 206 ? -24.563 -3.450 29.262 1.00 97.69 206 LEU A O 1
ATOM 1598 N N . GLN A 1 207 ? -23.226 -5.209 29.651 1.00 97.31 207 GLN A N 1
ATOM 1599 C CA . GLN A 1 207 ? -24.285 -6.208 29.746 1.00 97.31 207 GLN A CA 1
ATOM 1600 C C . GLN A 1 207 ? -24.313 -6.850 31.127 1.00 97.31 207 GLN A C 1
ATOM 1602 O O . GLN A 1 207 ? -23.275 -7.004 31.775 1.00 97.31 207 GLN A O 1
ATOM 1607 N N . LYS A 1 208 ? -25.505 -7.286 31.533 1.00 95.69 208 LYS A N 1
ATOM 1608 C CA . LYS A 1 208 ? -25.768 -7.989 32.790 1.00 95.69 208 LYS A CA 1
ATOM 1609 C C . LYS A 1 208 ? -26.360 -9.370 32.532 1.00 95.69 208 LYS A C 1
ATOM 1611 O O . LYS A 1 208 ? -27.168 -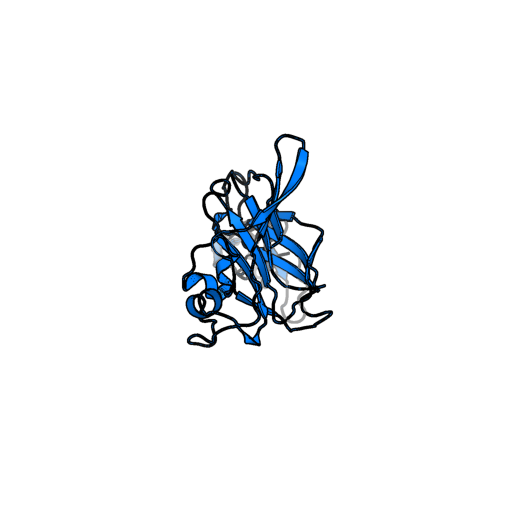9.535 31.621 1.00 95.69 208 LYS A O 1
ATOM 1616 N N . ALA A 1 209 ? -26.000 -10.342 33.361 1.00 95.88 209 ALA A N 1
ATOM 1617 C CA . ALA A 1 209 ? -26.657 -11.643 33.445 1.00 95.88 209 ALA A CA 1
ATOM 1618 C C . ALA A 1 209 ? -26.839 -12.056 34.913 1.00 95.88 209 ALA A C 1
ATOM 1620 O O . ALA A 1 209 ? -26.076 -11.647 35.785 1.00 95.88 209 ALA A O 1
ATOM 1621 N N . SER A 1 210 ? -27.840 -12.893 35.190 1.00 93.00 210 SER A N 1
ATOM 1622 C CA . SER A 1 210 ? -28.110 -13.435 36.533 1.00 93.00 210 SER A CA 1
ATOM 1623 C C . SER A 1 210 ? -27.439 -14.785 36.809 1.00 93.00 210 SER A C 1
ATOM 1625 O O . SER A 1 210 ? -27.503 -15.289 37.924 1.00 93.00 210 SER A O 1
ATOM 1627 N N . ASN A 1 211 ? -26.829 -15.413 35.799 1.00 90.25 211 ASN A N 1
ATOM 1628 C CA . ASN A 1 211 ? -26.107 -16.679 35.931 1.00 90.25 211 ASN A CA 1
ATOM 1629 C C . ASN A 1 211 ? -25.044 -16.814 34.827 1.00 90.25 211 ASN A C 1
ATOM 1631 O O . ASN A 1 211 ? -25.187 -16.201 33.770 1.00 90.25 211 ASN A O 1
ATOM 1635 N N . LEU A 1 212 ? -24.026 -17.653 35.053 1.00 92.31 212 LEU A N 1
ATOM 1636 C CA . LEU A 1 212 ? -22.985 -17.971 34.060 1.00 92.31 212 LEU A CA 1
ATOM 1637 C C . LEU A 1 212 ? -23.160 -19.330 33.362 1.00 92.31 212 LEU A C 1
ATOM 1639 O O . LEU A 1 212 ? -22.501 -19.578 32.357 1.00 92.31 212 LEU A O 1
ATOM 1643 N N . ALA A 1 213 ? -24.019 -20.218 33.872 1.00 92.75 213 ALA A N 1
ATOM 1644 C CA . ALA A 1 213 ? -24.184 -21.567 33.317 1.00 92.75 213 ALA A CA 1
ATOM 1645 C C . ALA A 1 213 ? -24.964 -21.575 31.987 1.00 92.75 213 ALA A C 1
ATOM 1647 O O . ALA A 1 213 ? -24.675 -22.377 31.104 1.00 92.75 213 ALA A O 1
ATOM 1648 N N . ASN A 1 214 ? -25.943 -20.679 31.845 1.00 89.94 214 ASN A N 1
ATOM 1649 C CA . ASN A 1 214 ? -26.664 -20.391 30.608 1.00 89.94 214 ASN A CA 1
ATOM 1650 C C . ASN A 1 214 ? -27.040 -18.898 30.602 1.00 89.94 214 ASN A C 1
ATOM 1652 O O . ASN A 1 214 ? -28.173 -18.533 30.949 1.00 89.94 214 ASN A O 1
ATOM 1656 N N . PRO A 1 215 ? -26.064 -18.021 30.323 1.00 91.88 215 PRO A N 1
ATOM 1657 C CA . PRO A 1 215 ? -26.221 -16.602 30.570 1.00 91.88 215 PRO A CA 1
ATOM 1658 C C . PRO A 1 215 ? -27.190 -15.977 29.564 1.00 91.88 215 PRO A C 1
ATOM 1660 O O . PRO A 1 215 ? -26.996 -16.063 28.353 1.00 91.88 215 PRO A O 1
ATOM 1663 N N . ASN A 1 216 ? -28.211 -15.291 30.076 1.00 93.19 216 ASN A N 1
ATOM 1664 C CA . ASN A 1 216 ? -29.102 -14.452 29.279 1.00 93.19 216 ASN A CA 1
ATOM 1665 C C . ASN A 1 216 ? -28.648 -12.993 29.396 1.00 93.19 216 ASN A C 1
ATOM 1667 O O . ASN A 1 216 ? -29.181 -12.241 30.211 1.00 93.19 216 ASN A O 1
ATOM 1671 N N . TRP A 1 217 ? -27.599 -12.637 28.654 1.00 96.81 217 TRP A N 1
ATOM 1672 C CA . TRP A 1 217 ? -27.022 -11.296 28.690 1.00 96.81 217 TRP A CA 1
ATOM 1673 C C . TRP A 1 217 ? -27.998 -10.259 28.135 1.00 96.81 217 TRP A C 1
ATOM 1675 O O . TRP A 1 217 ? -28.459 -10.381 27.002 1.00 96.81 217 TRP A O 1
ATOM 1685 N N . SER A 1 218 ? -28.271 -9.222 28.919 1.00 96.19 218 SER A N 1
ATOM 1686 C CA . SER A 1 218 ? -29.076 -8.071 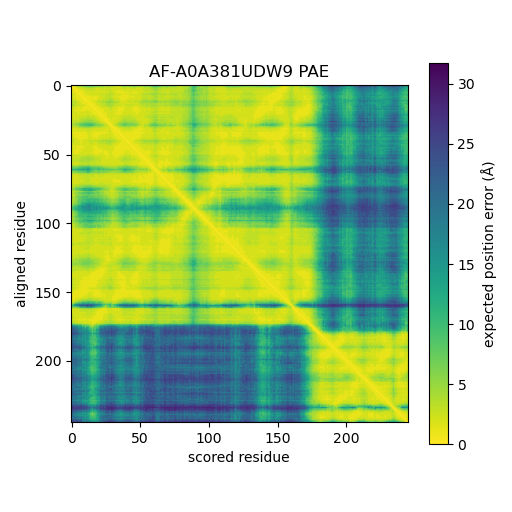28.513 1.00 96.19 218 SER A CA 1
ATOM 1687 C C . SER A 1 218 ? -28.273 -6.784 28.633 1.00 96.19 218 SER A C 1
ATOM 1689 O O . SER A 1 218 ? -27.538 -6.609 29.608 1.00 96.19 218 SER A O 1
ATOM 1691 N N . ASP A 1 219 ? -28.454 -5.878 27.678 1.00 96.50 219 ASP A N 1
ATOM 1692 C CA . ASP A 1 219 ? -27.839 -4.551 27.708 1.00 96.50 219 ASP A CA 1
ATOM 1693 C C . ASP A 1 219 ? -28.334 -3.743 28.912 1.00 96.50 219 ASP A C 1
ATOM 1695 O O . ASP A 1 219 ? -29.532 -3.699 29.207 1.00 96.50 219 ASP A O 1
ATOM 1699 N N . ILE A 1 220 ? -27.404 -3.074 29.594 1.00 95.88 220 ILE A N 1
ATOM 1700 C CA . ILE A 1 220 ? -27.725 -2.040 30.575 1.00 95.88 220 ILE A CA 1
ATOM 1701 C C . ILE A 1 220 ? -27.927 -0.736 29.805 1.00 95.88 220 ILE A C 1
ATOM 1703 O O . ILE A 1 220 ? -27.047 -0.287 29.064 1.00 95.88 220 ILE A O 1
ATOM 1707 N N . ALA A 1 221 ? -29.111 -0.143 29.952 1.00 95.06 221 ALA A N 1
ATOM 1708 C CA . ALA A 1 221 ? -29.503 1.046 29.207 1.00 95.06 221 ALA A CA 1
ATOM 1709 C C . ALA A 1 221 ? -28.538 2.220 29.440 1.00 95.06 221 ALA A C 1
ATOM 1711 O O . ALA A 1 221 ? -28.031 2.409 30.542 1.00 95.06 221 ALA A O 1
ATOM 1712 N N . ASN A 1 222 ? -28.349 3.044 28.405 1.00 94.75 222 ASN A N 1
ATOM 1713 C CA . ASN A 1 222 ? -27.514 4.251 28.440 1.00 94.75 222 ASN A CA 1
ATOM 1714 C C . ASN A 1 222 ? -26.029 3.999 28.766 1.00 94.75 222 ASN A C 1
ATOM 1716 O O . ASN A 1 222 ? -25.381 4.879 29.312 1.00 94.75 222 ASN A O 1
ATOM 1720 N N . THR A 1 223 ? -25.488 2.818 28.446 1.00 96.62 223 THR A N 1
ATOM 1721 C CA . THR A 1 223 ? -24.053 2.514 28.636 1.00 96.62 223 THR A CA 1
ATOM 1722 C C . THR A 1 223 ? -23.243 2.521 27.339 1.00 96.62 223 THR A C 1
ATOM 1724 O O . THR A 1 223 ? -22.039 2.280 27.369 1.00 96.62 223 THR A O 1
ATOM 1727 N N . GLN A 1 224 ? -23.880 2.787 26.193 1.00 93.88 224 GLN A N 1
ATOM 1728 C CA . GLN A 1 224 ? -23.212 2.805 24.893 1.00 93.88 224 GLN A CA 1
ATOM 1729 C C . GLN A 1 224 ? -22.249 3.994 24.795 1.00 93.88 224 GLN A C 1
ATOM 1731 O O . GLN A 1 224 ? -22.683 5.140 24.842 1.00 93.88 224 GLN A O 1
ATOM 1736 N N . GLY A 1 225 ? -20.954 3.718 24.636 1.00 91.62 225 GLY A N 1
ATOM 1737 C CA . GLY A 1 225 ? -19.905 4.742 24.567 1.00 91.62 225 GLY A CA 1
ATOM 1738 C C . GLY A 1 225 ? -19.472 5.320 25.917 1.00 91.62 225 GLY A C 1
ATOM 1739 O O . GLY A 1 225 ? -18.472 6.033 25.974 1.00 91.62 225 GLY A O 1
ATOM 1740 N N . GLU A 1 226 ? -20.183 4.994 26.995 1.00 96.56 226 GLU A N 1
ATOM 1741 C CA . GLU A 1 226 ? -19.901 5.492 28.341 1.00 96.56 226 GLU A CA 1
ATOM 1742 C C . GLU A 1 226 ? -18.690 4.800 28.968 1.00 96.56 226 GLU A C 1
ATOM 1744 O O . GLU A 1 226 ? -18.179 3.817 28.436 1.00 96.56 226 GLU A O 1
ATOM 1749 N N . SER A 1 227 ? -18.237 5.313 30.113 1.00 96.88 227 SER A N 1
ATOM 1750 C CA . SER A 1 227 ? -17.097 4.793 30.886 1.00 96.88 227 SER A CA 1
ATOM 1751 C C . SER A 1 227 ? -17.474 4.265 32.274 1.00 96.88 227 SER A C 1
ATOM 1753 O O . SER A 1 227 ? -16.610 3.817 33.029 1.00 96.88 227 SER A O 1
ATOM 1755 N N . SER A 1 228 ? -18.751 4.336 32.658 1.00 97.38 228 SER A N 1
ATOM 1756 C CA . SER A 1 228 ? -19.215 3.769 33.924 1.00 97.38 228 SER A CA 1
ATOM 1757 C C . SER A 1 228 ? -20.720 3.505 33.947 1.00 97.38 228 SER A C 1
ATOM 1759 O O . SER A 1 228 ? -21.482 4.095 33.181 1.00 97.38 228 SER A O 1
ATOM 1761 N N . ALA A 1 229 ? -21.154 2.629 34.853 1.00 97.62 229 ALA A N 1
ATOM 1762 C CA . ALA A 1 229 ? -22.556 2.405 35.187 1.00 97.62 229 ALA A CA 1
ATOM 1763 C C . ALA A 1 229 ? -22.723 2.167 36.689 1.00 97.62 229 ALA A C 1
ATOM 1765 O O . ALA A 1 229 ? -21.845 1.603 37.346 1.00 97.62 229 ALA A O 1
ATOM 1766 N N . ASN A 1 230 ? -23.882 2.569 37.211 1.00 96.19 230 ASN A N 1
ATOM 1767 C CA . ASN A 1 230 ? -24.281 2.328 38.590 1.00 96.19 230 ASN A CA 1
ATOM 1768 C C . ASN A 1 230 ? -25.391 1.283 38.631 1.00 96.19 230 ASN A C 1
ATOM 1770 O O . ASN A 1 230 ? -26.435 1.464 38.011 1.00 96.19 230 ASN A O 1
ATOM 1774 N N . GLU A 1 231 ? -25.186 0.239 39.422 1.00 93.88 231 GLU A N 1
ATOM 1775 C CA . GLU A 1 231 ? -26.157 -0.822 39.665 1.00 93.88 231 GLU A CA 1
ATOM 1776 C C . GLU A 1 231 ? -26.445 -0.936 41.162 1.00 93.88 231 GLU A C 1
ATOM 1778 O O . GLU A 1 231 ? -25.613 -0.606 42.006 1.00 93.88 231 GLU A O 1
ATOM 1783 N N . VAL A 1 232 ? -27.635 -1.414 41.518 1.00 91.88 232 VAL A N 1
ATOM 1784 C CA . VAL A 1 232 ? -27.978 -1.649 42.925 1.00 91.88 232 VAL A CA 1
ATOM 1785 C C . VAL A 1 232 ? -27.252 -2.903 43.420 1.00 91.88 232 VAL A C 1
ATOM 1787 O O . VAL A 1 232 ? -27.328 -3.958 42.794 1.00 91.88 232 VAL A O 1
ATOM 1790 N N . ALA A 1 233 ? -26.571 -2.801 44.561 1.00 88.12 233 ALA A N 1
ATOM 1791 C CA . ALA A 1 233 ? -25.943 -3.924 45.251 1.00 88.12 233 ALA A CA 1
ATOM 1792 C C . ALA A 1 233 ? -26.934 -4.545 46.258 1.00 88.12 233 ALA A C 1
ATOM 1794 O O . ALA A 1 233 ? -26.804 -4.381 47.471 1.00 88.12 233 ALA A O 1
ATOM 1795 N N . ASP A 1 234 ? -27.956 -5.238 45.754 1.00 81.38 234 ASP A N 1
ATOM 1796 C CA . ASP A 1 234 ? -29.107 -5.763 46.515 1.00 81.38 234 ASP A CA 1
ATOM 1797 C C . ASP A 1 234 ? -28.937 -7.202 47.059 1.00 81.38 234 ASP A C 1
ATOM 1799 O O . ASP A 1 234 ? -29.907 -7.839 47.466 1.00 81.38 234 ASP A O 1
ATOM 1803 N N . GLN A 1 235 ? -27.697 -7.701 47.114 1.00 69.75 235 GLN A N 1
ATOM 1804 C CA . GLN A 1 235 ? -27.305 -9.074 47.487 1.00 69.75 235 GLN A CA 1
ATOM 1805 C C . GLN A 1 235 ? -27.728 -10.189 46.521 1.00 69.75 235 GLN A C 1
ATOM 1807 O O . GLN A 1 235 ? -27.406 -11.353 46.774 1.00 69.75 235 GLN A O 1
ATOM 1812 N N . VAL A 1 236 ? -28.379 -9.871 45.400 1.00 81.25 236 VAL A N 1
ATOM 1813 C CA . VAL A 1 236 ? -28.558 -10.833 44.312 1.00 81.25 236 VAL A CA 1
ATOM 1814 C C . VAL A 1 236 ? -27.272 -10.891 43.494 1.00 81.25 236 VAL A C 1
ATOM 1816 O O . VAL A 1 236 ? -26.697 -9.868 43.123 1.00 81.25 236 VAL A O 1
ATOM 1819 N N . GLU A 1 237 ? -26.797 -12.103 43.219 1.00 87.88 237 GLU A N 1
ATOM 1820 C CA . GLU A 1 237 ? -25.626 -12.287 42.369 1.00 87.88 237 GLU A CA 1
ATOM 1821 C C . GLU A 1 237 ? -25.928 -11.812 40.940 1.00 87.88 237 GLU A C 1
ATOM 1823 O O . GLU A 1 237 ? -26.943 -12.171 40.338 1.00 87.88 237 GLU A O 1
ATOM 1828 N N . ALA A 1 238 ? -25.035 -10.988 40.398 1.00 91.00 238 ALA A N 1
ATOM 1829 C CA . ALA A 1 238 ? -25.101 -10.492 39.036 1.00 91.00 238 ALA A CA 1
ATOM 1830 C C . ALA A 1 238 ? -23.712 -10.520 38.405 1.00 91.00 238 ALA A C 1
ATOM 1832 O O . ALA A 1 238 ? -22.705 -10.246 39.058 1.00 91.00 238 ALA A O 1
ATOM 1833 N N . TYR A 1 239 ? -23.680 -10.817 37.113 1.00 94.50 239 TYR A N 1
ATOM 1834 C CA . TYR A 1 239 ? -22.468 -10.896 36.316 1.00 94.50 239 TYR A CA 1
ATOM 1835 C C . TYR A 1 239 ? -22.494 -9.809 35.261 1.00 94.50 239 TYR A C 1
ATOM 1837 O O . TYR A 1 239 ? -23.543 -9.534 34.677 1.00 94.50 239 TYR A O 1
ATOM 1845 N N . TYR A 1 240 ? -21.329 -9.228 35.004 1.00 95.75 240 TYR A N 1
ATOM 1846 C CA . TYR A 1 240 ? -21.168 -8.116 34.084 1.00 95.75 240 TYR A CA 1
ATOM 1847 C C . TYR A 1 240 ? -20.114 -8.448 33.038 1.00 95.75 240 TYR A C 1
ATOM 1849 O O . TYR A 1 240 ? -19.107 -9.090 33.341 1.00 95.75 240 TYR A O 1
ATOM 1857 N N . ARG A 1 241 ? -20.340 -7.998 31.806 1.00 96.31 241 ARG A N 1
ATOM 1858 C CA . ARG A 1 241 ? -19.335 -8.016 30.742 1.00 96.31 241 ARG A CA 1
ATOM 1859 C C . ARG A 1 241 ? -19.469 -6.776 29.882 1.00 96.31 241 ARG A C 1
ATOM 1861 O O . ARG A 1 241 ? -20.569 -6.250 29.726 1.00 96.31 241 ARG A O 1
ATOM 1868 N N . LEU A 1 242 ? -18.367 -6.375 29.273 1.00 97.00 242 LEU A N 1
ATOM 1869 C CA . LEU A 1 242 ? -18.397 -5.425 28.176 1.00 97.00 242 LEU A CA 1
ATOM 1870 C C . LEU A 1 242 ? -18.454 -6.185 26.856 1.00 97.00 242 LEU A C 1
ATOM 1872 O O . LEU A 1 242 ? -17.866 -7.259 26.717 1.00 97.00 242 LEU A O 1
ATOM 1876 N N . ILE A 1 243 ? -19.161 -5.611 25.895 1.00 93.31 243 ILE A N 1
ATOM 1877 C CA . ILE A 1 243 ? -19.125 -6.036 24.498 1.00 93.31 243 ILE A CA 1
ATOM 1878 C C . ILE A 1 243 ? -18.846 -4.822 23.624 1.00 93.31 243 ILE A C 1
ATOM 1880 O O . ILE A 1 243 ? -19.147 -3.701 24.033 1.00 93.31 243 ILE A O 1
ATOM 1884 N N . ARG A 1 244 ? -18.285 -5.060 22.440 1.00 89.62 244 ARG A N 1
ATOM 1885 C CA . ARG A 1 244 ? -18.208 -4.095 21.345 1.00 89.62 244 ARG A CA 1
ATOM 1886 C C . ARG A 1 244 ? -19.011 -4.660 20.172 1.00 89.62 244 ARG A C 1
ATOM 1888 O O . ARG A 1 244 ? -18.964 -5.875 19.977 1.00 89.62 244 ARG A O 1
ATOM 1895 N N . ASP A 1 245 ? -19.787 -3.804 19.508 1.00 80.75 245 ASP A N 1
ATOM 1896 C CA . ASP A 1 245 ? -20.453 -4.139 18.236 1.00 80.75 245 ASP A CA 1
ATOM 1897 C C . ASP A 1 245 ? -19.456 -4.490 17.130 1.00 80.75 245 ASP A C 1
ATOM 1899 O O . ASP A 1 245 ? -18.337 -3.928 17.173 1.00 80.75 245 ASP A O 1
#

Radius of gyration: 27.08 Å; Cα contacts (8 Å, |Δi|>4): 545; chains: 1; bounding box: 51×44×83 Å

Solvent-accessible surface area (backbone atoms only — not comparable to full-atom values): 13809 Å² total; per-residue (Å²): 114,50,77,49,71,56,71,70,39,72,29,55,91,38,52,55,32,26,44,36,28,38,35,48,35,44,42,35,84,29,28,37,42,36,36,32,34,16,64,69,71,68,80,51,39,41,86,60,38,39,36,32,32,46,88,64,54,35,79,32,74,97,82,41,47,29,30,45,57,35,25,66,43,78,39,97,58,36,37,71,39,53,58,47,82,45,69,50,98,84,75,44,82,48,78,46,74,48,96,66,67,49,42,31,21,66,44,65,72,55,75,41,82,87,38,70,84,48,24,89,28,57,41,67,36,60,61,75,31,92,52,78,56,47,39,78,46,76,44,80,37,77,83,47,38,46,26,60,26,32,26,45,37,40,33,39,42,49,68,82,97,70,52,72,48,78,42,78,74,47,80,39,68,55,81,76,76,76,88,67,79,71,57,79,74,46,75,48,77,57,98,55,33,32,41,39,30,34,84,49,38,83,57,25,32,44,28,40,21,76,50,83,90,77,55,66,70,40,76,46,84,94,20,72,40,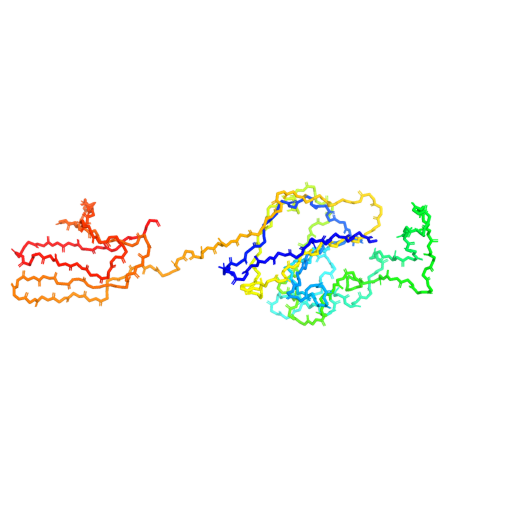40,40,58,50,79,42,78,56,79,83,69,73,72,46,76,49,60,48,65,116

pLDDT: mean 93.17, std 6.19, range [62.88, 98.81]

Mean predicted aligned error: 9.54 Å